Protein AF-A0A4P7LGX9-F1 (afdb_monomer)

Mean predicted aligned error: 9.65 Å

Structure (mmCIF, N/CA/C/O backbone):
data_AF-A0A4P7LGX9-F1
#
_entry.id   AF-A0A4P7LGX9-F1
#
loop_
_atom_site.group_PDB
_atom_site.id
_atom_site.type_symbol
_atom_site.label_atom_id
_atom_site.label_alt_id
_atom_site.label_comp_id
_atom_site.label_asym_id
_atom_site.label_entity_id
_atom_site.label_seq_id
_atom_site.pdbx_PDB_ins_code
_atom_site.Cartn_x
_atom_site.Cartn_y
_atom_site.Cartn_z
_atom_site.occupancy
_atom_site.B_iso_or_equiv
_atom_site.auth_seq_id
_atom_site.auth_comp_id
_atom_site.auth_asym_id
_atom_site.auth_atom_id
_atom_site.pdbx_PDB_model_num
ATOM 1 N N . MET A 1 1 ? 30.865 -1.654 -28.180 1.00 44.72 1 MET A N 1
ATOM 2 C CA . MET A 1 1 ? 30.085 -1.472 -26.937 1.00 44.72 1 MET A CA 1
ATOM 3 C C . MET A 1 1 ? 29.015 -2.551 -26.907 1.00 44.72 1 MET A C 1
ATOM 5 O O . MET A 1 1 ? 28.449 -2.794 -27.969 1.00 44.72 1 MET A O 1
ATOM 9 N N . PRO A 1 2 ? 28.783 -3.245 -25.781 1.00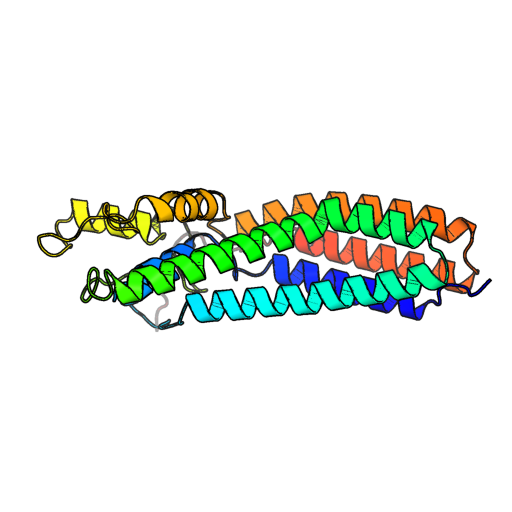 48.66 2 PRO A N 1
ATOM 10 C CA . PRO A 1 2 ? 27.662 -4.175 -25.684 1.00 48.66 2 PRO A CA 1
ATOM 11 C C . PRO A 1 2 ? 26.358 -3.395 -25.886 1.00 48.66 2 PRO A C 1
ATOM 13 O O . PRO A 1 2 ? 26.090 -2.433 -25.171 1.00 48.66 2 PRO A O 1
ATOM 16 N N . ASN A 1 3 ? 25.594 -3.766 -26.912 1.00 59.44 3 ASN A N 1
ATOM 17 C CA . ASN A 1 3 ? 24.275 -3.196 -27.162 1.00 59.44 3 ASN A CA 1
ATOM 18 C C . ASN A 1 3 ? 23.275 -3.829 -26.193 1.00 59.44 3 ASN A C 1
ATOM 20 O O . ASN A 1 3 ? 23.327 -5.035 -25.965 1.00 59.44 3 ASN A O 1
ATOM 24 N N . VAL A 1 4 ? 22.357 -3.027 -25.649 1.00 63.62 4 VAL A N 1
ATOM 25 C CA . VAL A 1 4 ? 21.190 -3.559 -24.932 1.00 63.62 4 VAL A CA 1
ATOM 26 C C . VAL A 1 4 ? 20.362 -4.353 -25.940 1.00 63.62 4 VAL A C 1
ATOM 28 O O . VAL A 1 4 ? 19.964 -3.806 -26.973 1.00 63.62 4 VAL A O 1
ATOM 31 N N . ASP A 1 5 ? 20.159 -5.642 -25.678 1.00 70.25 5 ASP A N 1
ATOM 32 C CA . ASP A 1 5 ? 19.380 -6.496 -26.566 1.00 70.25 5 ASP A CA 1
ATOM 33 C C . ASP A 1 5 ? 17.873 -6.203 -26.467 1.00 70.25 5 ASP A C 1
ATOM 35 O O . ASP A 1 5 ? 17.373 -5.567 -25.536 1.00 70.25 5 ASP A O 1
ATOM 39 N N . ILE A 1 6 ? 17.144 -6.658 -27.483 1.00 68.69 6 ILE A N 1
ATOM 40 C CA . ILE A 1 6 ? 15.691 -6.515 -27.594 1.00 68.69 6 ILE A CA 1
ATOM 41 C C . ILE A 1 6 ? 14.935 -7.183 -26.436 1.00 68.69 6 ILE A C 1
ATOM 43 O O . ILE A 1 6 ? 13.900 -6.678 -25.992 1.00 68.69 6 ILE A O 1
ATOM 47 N N . ASP A 1 7 ? 15.456 -8.297 -25.933 1.00 76.31 7 ASP A N 1
ATOM 48 C CA . ASP A 1 7 ? 14.802 -9.104 -24.909 1.00 76.31 7 ASP A CA 1
ATOM 49 C C . ASP A 1 7 ? 14.865 -8.414 -23.544 1.00 76.31 7 ASP A C 1
ATOM 51 O O . ASP A 1 7 ? 13.888 -8.428 -22.799 1.00 76.31 7 ASP A O 1
ATOM 55 N N . THR A 1 8 ? 15.940 -7.682 -23.260 1.00 77.56 8 THR A N 1
ATOM 56 C CA . THR A 1 8 ? 16.093 -6.839 -22.070 1.00 77.56 8 THR A CA 1
ATOM 57 C C . THR A 1 8 ? 14.998 -5.775 -22.012 1.00 77.56 8 THR A C 1
ATOM 59 O O . THR A 1 8 ? 14.416 -5.542 -20.951 1.00 77.56 8 THR A O 1
ATOM 62 N N . PHE A 1 9 ? 14.664 -5.152 -23.147 1.00 72.38 9 PHE A N 1
ATOM 63 C CA . PHE A 1 9 ? 13.585 -4.164 -23.209 1.00 72.38 9 PHE A CA 1
ATOM 64 C C . PHE A 1 9 ? 12.196 -4.793 -23.037 1.00 72.38 9 PHE A C 1
ATOM 66 O O . PHE A 1 9 ? 11.356 -4.216 -22.347 1.00 72.38 9 PHE A O 1
ATOM 73 N N . ARG A 1 10 ? 11.953 -5.979 -23.611 1.00 74.50 10 ARG A N 1
ATOM 74 C CA . ARG A 1 10 ? 10.695 -6.720 -23.407 1.00 74.50 10 ARG A CA 1
ATOM 75 C C . ARG A 1 10 ? 10.507 -7.124 -21.950 1.00 74.50 10 ARG A C 1
ATOM 77 O O . ARG A 1 10 ? 9.469 -6.835 -21.369 1.00 74.50 10 ARG A O 1
ATOM 84 N N . ILE A 1 11 ? 11.543 -7.694 -21.336 1.00 84.62 11 ILE A N 1
ATOM 85 C CA . ILE A 1 11 ? 11.513 -8.075 -19.922 1.00 84.62 11 ILE A CA 1
ATOM 86 C C . ILE A 1 11 ? 11.272 -6.836 -19.052 1.00 84.62 11 ILE A C 1
ATOM 88 O O . ILE A 1 11 ? 10.477 -6.899 -18.117 1.00 84.62 11 ILE A O 1
ATOM 92 N N . LEU A 1 12 ? 11.915 -5.698 -19.346 1.00 82.00 12 LEU A N 1
ATOM 93 C CA . LEU A 1 12 ? 11.654 -4.453 -18.619 1.00 82.00 12 LEU A CA 1
ATOM 94 C C . LEU A 1 12 ? 10.174 -4.061 -18.702 1.00 82.00 12 LEU A C 1
ATOM 96 O O . LEU A 1 12 ? 9.574 -3.766 -17.670 1.00 82.00 12 LEU A O 1
ATOM 100 N N . LEU A 1 13 ? 9.595 -4.068 -19.904 1.00 77.12 13 LEU A N 1
ATOM 101 C CA . LEU A 1 13 ? 8.190 -3.732 -20.118 1.00 77.12 13 LEU A CA 1
ATOM 102 C C . LEU A 1 13 ? 7.266 -4.650 -19.309 1.00 77.12 13 LEU A C 1
ATOM 104 O O . LEU A 1 13 ? 6.436 -4.143 -18.557 1.00 77.12 13 LEU A O 1
ATOM 108 N N . ASP A 1 14 ? 7.442 -5.966 -19.408 1.00 83.38 14 ASP A N 1
ATOM 109 C CA . ASP A 1 14 ? 6.605 -6.938 -18.696 1.00 83.38 14 ASP A CA 1
ATOM 110 C C . ASP A 1 14 ? 6.659 -6.704 -17.182 1.00 83.38 14 ASP A C 1
ATOM 112 O O . ASP A 1 14 ? 5.630 -6.634 -16.511 1.00 83.38 14 ASP A O 1
ATOM 116 N N . ARG A 1 15 ? 7.858 -6.463 -16.633 1.00 87.12 15 ARG A N 1
ATOM 117 C CA . ARG A 1 15 ? 8.027 -6.171 -15.200 1.00 87.12 15 ARG A CA 1
ATOM 118 C C . ARG A 1 15 ? 7.384 -4.858 -14.773 1.00 87.12 15 ARG A C 1
ATOM 120 O O . ARG A 1 15 ? 6.893 -4.760 -13.648 1.00 87.12 15 ARG A O 1
ATOM 127 N N . LEU A 1 16 ? 7.400 -3.846 -15.637 1.00 84.06 16 LEU A N 1
ATOM 128 C CA . LEU A 1 16 ? 6.727 -2.579 -15.370 1.00 84.06 16 LEU A CA 1
ATOM 129 C C . LEU A 1 16 ? 5.209 -2.743 -15.399 1.00 84.06 16 LEU A C 1
ATOM 131 O O . LEU A 1 16 ? 4.539 -2.198 -14.526 1.00 84.06 16 LEU A O 1
ATOM 135 N N . LEU A 1 17 ? 4.676 -3.510 -16.351 1.00 81.81 17 LEU A N 1
ATOM 136 C CA . LEU A 1 17 ? 3.248 -3.815 -16.433 1.00 81.81 17 LEU A CA 1
ATOM 137 C C . LEU A 1 17 ? 2.785 -4.600 -15.204 1.00 81.81 17 LEU A C 1
ATOM 139 O O . LEU A 1 17 ? 1.832 -4.172 -14.556 1.00 81.81 17 LEU A O 1
ATOM 143 N N . ASP A 1 18 ? 3.518 -5.645 -14.807 1.00 86.75 18 ASP A N 1
ATOM 144 C CA . ASP A 1 18 ? 3.233 -6.415 -13.590 1.00 86.75 18 ASP A CA 1
ATOM 145 C C . ASP A 1 18 ? 3.188 -5.512 -12.343 1.00 86.75 18 ASP A C 1
ATOM 147 O O . ASP A 1 18 ? 2.323 -5.661 -11.473 1.00 86.75 18 ASP A O 1
ATOM 151 N N . LEU A 1 19 ? 4.140 -4.574 -12.227 1.00 87.38 19 LEU A N 1
ATOM 152 C CA . LEU A 1 19 ? 4.213 -3.641 -11.102 1.00 87.38 19 LEU A CA 1
ATOM 153 C C . LEU A 1 19 ? 3.054 -2.639 -11.118 1.00 87.38 19 LEU A C 1
ATOM 155 O O . LEU A 1 19 ? 2.477 -2.364 -10.066 1.00 87.38 19 LEU A O 1
ATOM 159 N N . MET A 1 20 ? 2.698 -2.102 -12.285 1.00 82.00 20 MET A N 1
ATOM 160 C CA . MET A 1 20 ? 1.573 -1.175 -12.423 1.00 82.00 20 MET A CA 1
ATOM 161 C C . MET A 1 20 ? 0.230 -1.865 -12.156 1.00 82.00 20 MET A C 1
ATOM 163 O O . MET A 1 20 ? -0.615 -1.291 -11.474 1.00 82.00 20 MET A O 1
ATOM 167 N N . GLU A 1 21 ? 0.050 -3.105 -12.611 1.00 83.19 21 GLU A N 1
ATOM 168 C CA . GLU A 1 21 ? -1.131 -3.913 -12.291 1.00 83.19 21 GLU A CA 1
ATOM 169 C C . GLU A 1 21 ? -1.207 -4.213 -10.792 1.00 83.19 21 GLU A C 1
ATOM 171 O O . GLU A 1 21 ? -2.273 -4.111 -10.184 1.00 83.19 21 GLU A O 1
ATOM 176 N N . ALA A 1 22 ? -0.072 -4.536 -10.160 1.00 85.00 22 ALA A N 1
ATOM 177 C CA . ALA A 1 22 ? -0.037 -4.702 -8.715 1.00 85.00 22 ALA A CA 1
ATOM 178 C C . ALA A 1 22 ? -0.522 -3.428 -8.017 1.00 85.00 22 ALA A C 1
ATOM 180 O O . ALA A 1 22 ? -1.380 -3.540 -7.150 1.00 85.00 22 ALA A O 1
ATOM 181 N N . LEU A 1 23 ? -0.049 -2.247 -8.438 1.00 83.00 23 LEU A N 1
ATOM 182 C CA . LEU A 1 23 ? -0.470 -0.958 -7.885 1.00 83.00 23 LEU A CA 1
ATOM 183 C C . LEU A 1 23 ? -1.975 -0.691 -8.052 1.00 83.00 23 LEU A C 1
ATOM 185 O O . LEU A 1 23 ? -2.554 -0.101 -7.142 1.00 83.00 23 LEU A O 1
ATOM 189 N N . ASP A 1 24 ? -2.616 -1.161 -9.129 1.00 77.56 24 ASP A N 1
ATOM 190 C CA . ASP A 1 24 ? -4.083 -1.073 -9.329 1.00 77.56 24 ASP A CA 1
ATOM 191 C C . ASP A 1 24 ? -4.874 -1.999 -8.401 1.00 77.56 24 ASP A C 1
ATOM 193 O O . ASP A 1 24 ? -6.073 -1.835 -8.171 1.00 77.56 24 ASP A O 1
ATOM 197 N N . GLY A 1 25 ? -4.182 -2.949 -7.778 1.00 73.25 25 GLY A N 1
ATOM 198 C CA . GLY A 1 25 ? -4.760 -3.842 -6.800 1.00 73.25 25 GLY A CA 1
ATOM 199 C C . GLY A 1 25 ? -5.256 -3.117 -5.548 1.00 73.25 25 GLY A C 1
ATOM 200 O O . GLY A 1 25 ? -4.575 -2.305 -4.929 1.00 73.25 25 GLY A O 1
ATOM 201 N N . PHE A 1 26 ? -6.407 -3.560 -5.050 1.00 69.94 26 PHE A N 1
ATOM 202 C CA . PHE A 1 26 ? -7.023 -3.133 -3.786 1.00 69.94 26 PHE A CA 1
ATOM 203 C C . PHE A 1 26 ? -6.234 -3.476 -2.515 1.00 69.94 26 PHE A C 1
ATOM 205 O O . PHE A 1 26 ? -6.747 -3.339 -1.403 1.00 69.94 26 PHE A O 1
ATOM 212 N N . GLY A 1 27 ? -5.024 -4.014 -2.659 1.00 68.25 27 GLY A N 1
ATOM 213 C CA . GLY A 1 27 ? -4.203 -4.517 -1.567 1.00 68.25 27 GLY A CA 1
ATOM 214 C C . GLY A 1 27 ? -3.807 -3.461 -0.540 1.00 68.25 27 GLY A C 1
ATOM 215 O O . GLY A 1 27 ? -3.495 -3.847 0.574 1.00 68.25 27 GLY A O 1
ATOM 216 N N . TRP A 1 28 ? -3.882 -2.170 -0.876 1.00 76.94 28 TRP A N 1
ATOM 217 C CA . TRP A 1 28 ? -3.347 -1.049 -0.086 1.00 76.94 28 TRP A CA 1
ATOM 218 C C . TRP A 1 28 ? -4.360 0.082 0.171 1.00 76.94 28 TRP A C 1
ATOM 220 O O . TRP A 1 28 ? -3.985 1.221 0.427 1.00 76.94 28 TRP A O 1
ATOM 230 N N . THR A 1 29 ? -5.660 -0.200 0.068 1.00 87.19 29 THR A N 1
ATOM 231 C CA . THR A 1 29 ? -6.710 0.797 0.353 1.00 87.19 29 THR A CA 1
ATOM 232 C C . THR A 1 29 ? -6.842 1.073 1.847 1.00 87.19 29 THR A C 1
ATOM 234 O O . THR A 1 29 ? -6.673 0.147 2.646 1.00 87.19 29 THR A O 1
ATOM 237 N N . GLN A 1 30 ? -7.290 2.279 2.211 1.00 90.56 30 GLN A N 1
ATOM 238 C CA . GLN A 1 30 ? -7.531 2.710 3.596 1.00 90.56 30 GLN A CA 1
ATOM 239 C C . GLN A 1 30 ? -8.269 1.646 4.423 1.00 90.56 30 GLN A C 1
ATOM 241 O O . GLN A 1 30 ? -7.823 1.249 5.499 1.00 90.56 30 GLN A O 1
ATOM 246 N N . GLY A 1 31 ? -9.366 1.122 3.880 1.00 88.94 31 GLY A N 1
ATOM 247 C CA . GLY A 1 31 ? -10.218 0.169 4.578 1.00 88.94 31 GLY A CA 1
ATOM 248 C C . GLY A 1 31 ? -9.525 -1.140 4.984 1.00 88.94 31 GLY A C 1
ATOM 249 O O . GLY A 1 31 ? -9.791 -1.647 6.070 1.00 88.94 31 GLY A O 1
ATOM 250 N N . LYS A 1 32 ? -8.554 -1.638 4.201 1.00 88.75 32 LYS A N 1
ATOM 251 C CA . LYS A 1 32 ? -7.766 -2.831 4.572 1.00 88.75 32 LYS A CA 1
ATOM 252 C C . LYS A 1 32 ? -6.854 -2.575 5.767 1.00 88.75 32 LYS A C 1
ATOM 254 O O . LYS A 1 32 ? -6.697 -3.446 6.620 1.00 88.75 32 LYS A O 1
ATOM 259 N N . HIS A 1 33 ? -6.257 -1.390 5.828 1.00 92.62 33 HIS A N 1
ATOM 260 C CA . HIS A 1 33 ? -5.420 -1.004 6.956 1.00 92.62 33 HIS A CA 1
ATOM 261 C C . HIS A 1 33 ? -6.256 -0.838 8.225 1.00 92.62 33 HIS A C 1
ATOM 263 O O . HIS A 1 33 ? -5.914 -1.397 9.263 1.00 92.62 33 HIS A O 1
ATOM 269 N N . GLU A 1 34 ? -7.387 -0.135 8.140 1.00 92.56 34 GLU A N 1
ATOM 270 C CA . GLU A 1 34 ? -8.302 0.012 9.275 1.00 92.56 34 GLU A CA 1
ATOM 271 C C . GLU A 1 34 ? -8.862 -1.335 9.743 1.00 92.56 34 GLU A C 1
ATOM 273 O O . GLU A 1 34 ? -8.961 -1.572 10.947 1.00 92.56 34 GLU A O 1
ATOM 278 N N . ALA A 1 35 ? -9.165 -2.233 8.803 1.00 90.94 35 ALA A N 1
ATOM 279 C CA . ALA A 1 35 ? -9.617 -3.584 9.092 1.00 90.94 35 ALA A CA 1
ATOM 280 C C . ALA A 1 35 ? -8.589 -4.358 9.923 1.00 90.94 35 ALA A C 1
ATOM 282 O O . ALA A 1 35 ? -8.920 -4.875 10.988 1.00 90.94 35 ALA A O 1
ATOM 283 N N . ALA A 1 36 ? -7.324 -4.350 9.497 1.00 92.31 36 ALA A N 1
ATOM 284 C CA . ALA A 1 36 ? -6.241 -4.998 10.229 1.00 92.31 36 ALA A CA 1
ATOM 285 C C . ALA A 1 36 ? -6.097 -4.455 11.666 1.00 92.31 36 ALA A C 1
ATOM 287 O O . ALA A 1 36 ? -5.837 -5.223 12.594 1.00 92.31 36 ALA A O 1
ATOM 288 N N . LEU A 1 37 ? -6.294 -3.145 11.867 1.00 93.81 37 LEU A N 1
ATOM 289 C CA . LEU A 1 37 ? -6.226 -2.519 13.191 1.00 93.81 37 LEU A CA 1
ATOM 290 C C . LEU A 1 37 ? -7.361 -2.974 14.113 1.00 93.81 37 LEU A C 1
ATOM 292 O O . LEU A 1 37 ? -7.106 -3.273 15.279 1.00 93.81 37 LEU A O 1
ATOM 296 N N . VAL A 1 38 ? -8.606 -3.027 13.634 1.00 92.56 38 VAL A N 1
ATOM 297 C CA . VAL A 1 38 ? -9.734 -3.460 14.480 1.00 92.56 38 VAL A CA 1
ATOM 298 C C . VAL A 1 38 ? -9.698 -4.967 14.749 1.00 92.56 38 VAL A C 1
ATOM 300 O O . VAL A 1 38 ? -10.006 -5.396 15.861 1.00 92.56 38 VAL A O 1
ATOM 303 N N . GLU A 1 39 ? -9.235 -5.770 13.789 1.00 92.00 39 GLU A N 1
ATOM 304 C CA . GLU A 1 39 ? -9.009 -7.214 13.959 1.00 92.00 39 GLU A CA 1
ATOM 305 C C . GLU A 1 39 ? -7.967 -7.526 15.027 1.00 92.00 39 GLU A C 1
ATOM 307 O O . GLU A 1 39 ? -8.146 -8.447 15.821 1.00 92.00 39 GLU A O 1
ATOM 312 N N . ALA A 1 40 ? -6.890 -6.738 15.082 1.00 93.50 40 ALA A N 1
ATOM 313 C CA . ALA A 1 40 ? -5.851 -6.859 16.104 1.00 93.50 40 ALA A CA 1
ATOM 314 C C . ALA A 1 40 ? -6.390 -6.748 17.538 1.00 93.50 40 ALA A C 1
ATOM 316 O O . ALA A 1 40 ? -5.747 -7.218 18.471 1.00 93.50 40 ALA A O 1
ATOM 317 N N . GLN A 1 41 ? -7.556 -6.120 17.682 1.00 93.44 41 GLN A N 1
ATOM 318 C CA . GLN A 1 41 ? -8.238 -5.827 18.937 1.00 93.44 41 GLN A CA 1
ATOM 319 C C . GLN A 1 41 ? -9.488 -6.707 19.136 1.00 93.44 41 GLN A C 1
ATOM 321 O O . GLN A 1 41 ? -10.317 -6.429 20.007 1.00 93.44 41 GLN A O 1
ATOM 326 N N . GLY A 1 42 ? -9.653 -7.754 18.318 1.00 90.94 42 GLY A N 1
ATOM 327 C CA . GLY A 1 42 ? -10.672 -8.790 18.490 1.00 90.94 42 GLY A CA 1
ATOM 328 C C . GLY A 1 42 ? -11.972 -8.583 17.711 1.00 90.94 42 GLY A C 1
ATOM 329 O O . GLY A 1 42 ? -12.923 -9.324 17.945 1.00 90.94 42 GLY A O 1
ATOM 330 N N . ALA A 1 43 ? -12.043 -7.602 16.805 1.00 89.94 43 ALA A N 1
ATOM 331 C CA . ALA A 1 43 ? -13.221 -7.387 15.963 1.00 89.94 43 ALA A CA 1
ATOM 332 C C . ALA A 1 43 ? -13.525 -8.575 15.029 1.00 89.94 43 ALA A C 1
ATOM 334 O O . ALA A 1 43 ? -12.625 -9.309 14.618 1.00 89.94 43 ALA A O 1
ATOM 335 N N . GLN A 1 44 ? -14.795 -8.724 14.643 1.00 87.19 44 GLN A N 1
ATOM 336 C CA . GLN A 1 44 ? -15.272 -9.784 13.745 1.00 87.19 44 GLN A CA 1
ATOM 337 C C . GLN A 1 44 ? -15.931 -9.213 12.483 1.00 87.19 44 GLN A C 1
ATOM 339 O O . GLN A 1 44 ? -16.527 -8.139 12.533 1.00 87.19 44 GLN A O 1
ATOM 344 N N . TRP A 1 45 ? -15.910 -9.962 11.376 1.00 83.94 45 TRP A N 1
ATOM 345 C CA . TRP A 1 45 ? -16.551 -9.576 10.109 1.00 83.94 45 TRP A CA 1
ATOM 346 C C . TRP A 1 45 ? -17.798 -10.405 9.807 1.00 83.94 45 TRP A C 1
ATOM 348 O O . TRP A 1 45 ? -17.803 -11.629 9.947 1.00 83.94 45 TRP A O 1
ATOM 358 N N . VAL A 1 46 ? -18.867 -9.739 9.375 1.00 73.69 46 VAL A N 1
ATOM 359 C CA . VAL A 1 46 ? -20.152 -10.361 9.028 1.00 73.69 46 VAL A CA 1
ATOM 360 C C . VAL A 1 46 ? -20.193 -10.692 7.531 1.00 73.69 46 VAL A C 1
ATOM 362 O O . VAL A 1 46 ? -20.027 -9.789 6.721 1.00 73.69 46 VAL A O 1
ATOM 365 N N . LYS A 1 47 ? -20.524 -11.953 7.192 1.00 60.50 47 LYS A N 1
ATOM 366 C CA . LYS A 1 47 ? -20.780 -12.495 5.831 1.00 60.50 47 LYS A CA 1
ATOM 367 C C . LYS A 1 47 ? -19.579 -12.706 4.883 1.00 60.50 47 LYS A C 1
ATOM 369 O O . LYS A 1 47 ? -19.681 -12.389 3.708 1.00 60.50 47 LYS A O 1
ATOM 374 N N . GLY A 1 48 ? -18.584 -13.474 5.335 1.00 49.06 48 GLY A N 1
ATOM 375 C CA . GLY A 1 48 ? -17.753 -14.254 4.403 1.00 49.06 48 GLY A CA 1
ATOM 376 C C . GLY A 1 48 ? -16.451 -13.593 3.968 1.00 49.06 48 GLY A C 1
ATOM 377 O O . GLY A 1 48 ? -16.146 -13.521 2.785 1.00 49.06 48 GLY A O 1
ATOM 378 N N . GLY A 1 49 ? -15.637 -13.220 4.949 1.00 47.75 49 GLY A N 1
ATOM 379 C CA . GLY A 1 49 ? -14.324 -12.653 4.699 1.00 47.75 49 GLY A CA 1
ATOM 380 C C . GLY A 1 49 ? -13.559 -12.478 5.995 1.00 47.75 49 GLY 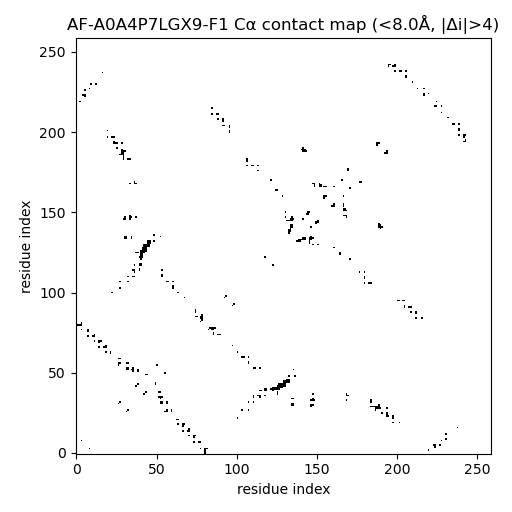A C 1
ATOM 381 O O . GLY A 1 49 ? -13.118 -11.378 6.306 1.00 47.75 49 GLY A O 1
ATOM 382 N N . GLY A 1 50 ? -13.397 -13.557 6.768 1.00 49.94 50 GLY A N 1
ATOM 383 C CA . GLY A 1 50 ? -12.368 -13.639 7.809 1.00 49.94 50 GLY A CA 1
ATOM 384 C C . GLY A 1 50 ? -10.977 -13.665 7.172 1.00 49.94 50 GLY A C 1
ATOM 385 O O . GLY A 1 50 ? -10.229 -14.622 7.336 1.00 49.94 50 GLY A O 1
ATOM 386 N N . GLY A 1 51 ? -10.665 -12.668 6.351 1.00 62.75 51 GLY A N 1
ATOM 387 C CA . GLY A 1 51 ? -9.337 -12.474 5.816 1.00 62.75 51 GLY A CA 1
ATOM 388 C C . GLY A 1 51 ? -8.513 -11.849 6.918 1.00 62.75 51 GLY A C 1
ATOM 389 O O . GLY A 1 51 ? -8.872 -10.799 7.424 1.00 62.75 51 GLY A O 1
ATOM 390 N N . ASN A 1 52 ? -7.413 -12.481 7.301 1.00 84.31 52 ASN A N 1
ATOM 391 C CA . ASN A 1 52 ? -6.390 -11.818 8.094 1.00 84.31 52 ASN A CA 1
ATOM 392 C C . ASN A 1 52 ? -5.878 -10.619 7.270 1.00 84.31 52 ASN A C 1
ATOM 394 O O . ASN A 1 52 ? -5.015 -10.787 6.405 1.00 84.31 52 ASN A O 1
ATOM 398 N N . HIS A 1 53 ? -6.449 -9.424 7.476 1.00 89.50 53 HIS A N 1
ATOM 399 C CA . HIS A 1 53 ? -6.204 -8.277 6.594 1.00 89.50 53 HIS A CA 1
ATOM 400 C C . HIS A 1 53 ? -4.752 -7.825 6.684 1.00 89.50 53 HIS A C 1
ATOM 402 O O . HIS A 1 53 ? -4.172 -7.413 5.679 1.00 89.50 53 HIS A O 1
ATOM 408 N N . LEU A 1 54 ? -4.135 -7.989 7.859 1.00 92.25 54 LEU A N 1
ATOM 409 C CA . LEU A 1 54 ? -2.700 -7.799 8.017 1.00 92.25 54 LEU A CA 1
ATOM 410 C C . LEU A 1 54 ? -1.909 -8.747 7.105 1.00 92.25 54 LEU A C 1
ATOM 412 O O . LEU A 1 54 ? -1.004 -8.300 6.408 1.00 92.25 54 LEU A O 1
ATOM 416 N N . GLN A 1 55 ? -2.247 -10.036 7.076 1.00 92.19 55 GLN A N 1
ATOM 417 C CA . GLN A 1 55 ? -1.567 -10.998 6.208 1.00 92.19 55 GLN A CA 1
ATOM 418 C C . GLN A 1 55 ? -1.724 -10.630 4.729 1.00 92.19 55 GLN A C 1
ATOM 420 O O . GLN A 1 55 ? -0.737 -10.622 3.998 1.00 92.19 55 GLN A O 1
ATOM 425 N N . SER A 1 56 ? -2.922 -10.229 4.296 1.00 89.19 56 SER A N 1
ATOM 426 C CA . SER A 1 56 ? -3.132 -9.753 2.923 1.00 89.19 56 SER A CA 1
ATOM 427 C C . SER A 1 56 ? -2.299 -8.508 2.587 1.00 89.19 56 SER A C 1
ATOM 429 O O . SER A 1 56 ? -1.806 -8.385 1.466 1.00 89.19 56 SER A O 1
ATOM 431 N N . LEU A 1 57 ? -2.129 -7.582 3.538 1.00 91.88 57 LEU A N 1
ATOM 432 C CA . LEU A 1 57 ? -1.253 -6.417 3.376 1.00 91.88 57 LEU A CA 1
ATOM 433 C C . LEU A 1 57 ? 0.216 -6.843 3.250 1.00 91.88 57 LEU A C 1
ATOM 435 O O . LEU A 1 57 ? 0.923 -6.360 2.368 1.00 91.88 57 LEU A O 1
ATOM 439 N N . ILE A 1 58 ? 0.671 -7.782 4.082 1.00 94.06 58 ILE A N 1
ATOM 440 C CA . ILE A 1 58 ? 2.037 -8.324 4.040 1.00 94.06 58 ILE A CA 1
ATOM 441 C C . ILE A 1 58 ? 2.307 -9.034 2.707 1.00 94.06 58 ILE A C 1
ATOM 443 O O . ILE A 1 58 ? 3.344 -8.812 2.082 1.00 94.06 58 ILE A O 1
ATOM 447 N N . GLU A 1 59 ? 1.375 -9.858 2.232 1.00 92.69 59 GLU A N 1
ATOM 448 C CA . GLU A 1 59 ? 1.473 -10.532 0.933 1.00 92.69 59 GLU A CA 1
ATOM 449 C C . GLU A 1 59 ? 1.553 -9.528 -0.215 1.00 92.69 59 GLU A C 1
ATOM 451 O O . GLU A 1 59 ? 2.383 -9.670 -1.119 1.00 92.69 59 GLU A O 1
ATOM 456 N N . TYR A 1 60 ? 0.746 -8.471 -0.144 1.00 92.06 60 TYR A N 1
ATOM 457 C CA . TYR A 1 60 ? 0.766 -7.388 -1.113 1.00 92.06 60 TYR A CA 1
ATOM 458 C C . TYR A 1 60 ? 2.099 -6.617 -1.095 1.00 92.06 60 TYR A C 1
ATOM 460 O O . TYR A 1 60 ? 2.703 -6.411 -2.152 1.00 92.06 60 TYR A O 1
ATOM 468 N N . ARG A 1 61 ? 2.629 -6.283 0.092 1.00 94.69 61 ARG A N 1
ATOM 469 C CA . ARG A 1 61 ? 3.975 -5.704 0.263 1.00 94.69 61 ARG A CA 1
ATOM 470 C C . ARG A 1 61 ? 5.040 -6.589 -0.382 1.00 94.69 61 ARG A C 1
ATOM 472 O O . ARG A 1 61 ? 5.858 -6.101 -1.160 1.00 94.69 61 ARG A O 1
ATOM 479 N N . ASN A 1 62 ? 5.014 -7.890 -0.102 1.00 95.00 62 ASN A N 1
ATOM 480 C CA . ASN A 1 62 ? 5.988 -8.846 -0.628 1.00 95.00 62 ASN A CA 1
ATOM 481 C C . ASN A 1 62 ? 5.891 -8.985 -2.155 1.00 95.00 62 ASN A C 1
ATOM 483 O O . ASN A 1 62 ? 6.915 -9.105 -2.830 1.00 95.00 62 ASN A O 1
ATOM 487 N N . ARG A 1 63 ? 4.676 -8.926 -2.721 1.00 93.69 63 ARG A N 1
ATOM 488 C CA . ARG A 1 63 ? 4.468 -8.863 -4.175 1.00 93.69 63 ARG A CA 1
ATOM 489 C C . ARG A 1 63 ? 5.139 -7.623 -4.767 1.00 93.69 63 ARG A C 1
ATOM 491 O O . ARG A 1 63 ? 5.912 -7.776 -5.708 1.00 93.69 63 ARG A O 1
ATOM 498 N N . ILE A 1 64 ? 4.915 -6.437 -4.195 1.00 93.69 64 ILE A N 1
ATOM 499 C CA . ILE A 1 64 ? 5.556 -5.191 -4.650 1.00 93.69 64 ILE A CA 1
ATOM 500 C C . ILE A 1 64 ? 7.082 -5.298 -4.582 1.00 93.69 64 ILE A C 1
ATOM 502 O O . ILE A 1 64 ? 7.750 -4.984 -5.561 1.00 93.69 64 ILE A O 1
ATOM 506 N N . VAL A 1 65 ? 7.642 -5.769 -3.462 1.00 95.38 65 VAL A N 1
ATOM 507 C CA . VAL A 1 65 ? 9.101 -5.913 -3.291 1.00 95.38 65 VAL A CA 1
ATOM 508 C C . VAL A 1 65 ? 9.702 -6.807 -4.376 1.00 95.38 65 VAL A C 1
ATOM 510 O O . VAL A 1 65 ? 10.724 -6.457 -4.963 1.00 95.38 65 VAL A O 1
ATOM 513 N N . ARG A 1 66 ? 9.054 -7.936 -4.679 1.00 96.25 66 ARG A N 1
ATOM 514 C CA . ARG A 1 66 ? 9.499 -8.872 -5.719 1.00 96.25 66 ARG A CA 1
ATOM 515 C C . ARG A 1 66 ? 9.491 -8.231 -7.108 1.00 96.25 66 ARG A C 1
ATOM 517 O O . ARG A 1 66 ? 10.467 -8.356 -7.842 1.00 96.25 66 ARG A O 1
ATOM 524 N N . LEU A 1 67 ? 8.401 -7.548 -7.457 1.00 94.06 67 LEU A N 1
ATOM 525 C CA . LEU A 1 67 ? 8.237 -6.898 -8.759 1.00 94.06 67 LEU A CA 1
ATOM 526 C C . LEU A 1 67 ? 9.217 -5.733 -8.930 1.00 94.06 67 LEU A C 1
ATOM 528 O O . LEU A 1 67 ? 9.906 -5.647 -9.943 1.00 94.06 67 LEU A O 1
ATOM 532 N N . GLU A 1 68 ? 9.359 -4.896 -7.903 1.00 94.31 68 GLU A N 1
ATOM 533 C CA . GLU A 1 68 ? 10.333 -3.805 -7.866 1.00 94.31 68 GLU A CA 1
ATOM 534 C C . GLU A 1 68 ? 11.774 -4.325 -7.982 1.00 94.31 68 GLU A C 1
ATOM 536 O O . GLU A 1 68 ? 12.578 -3.756 -8.720 1.00 94.31 68 GLU A O 1
ATOM 541 N N . GLY A 1 69 ? 12.099 -5.428 -7.300 1.00 95.31 69 GLY A N 1
ATOM 542 C CA . GLY A 1 69 ? 13.387 -6.112 -7.431 1.00 95.31 69 GLY A CA 1
ATOM 543 C C . GLY A 1 69 ? 13.644 -6.605 -8.857 1.00 95.31 69 GLY A C 1
ATOM 544 O O . GLY A 1 69 ? 14.743 -6.416 -9.376 1.00 95.31 69 GLY A O 1
ATOM 545 N N . GLY A 1 70 ? 12.617 -7.148 -9.519 1.00 93.62 70 GLY A N 1
ATOM 546 C CA . GLY A 1 70 ? 12.670 -7.532 -10.931 1.00 93.62 70 GLY A CA 1
ATOM 547 C C . GLY A 1 70 ? 12.988 -6.351 -11.851 1.00 93.62 70 GLY A C 1
ATOM 548 O O . GLY A 1 70 ? 13.922 -6.436 -12.643 1.00 93.62 70 GLY A O 1
ATOM 549 N N . VAL A 1 71 ? 12.282 -5.224 -11.698 1.00 92.44 71 VAL A N 1
ATOM 550 C CA . VAL A 1 71 ? 12.557 -3.995 -12.468 1.00 92.44 71 VAL A CA 1
ATOM 551 C C . VAL A 1 71 ? 13.988 -3.508 -12.221 1.00 92.44 71 VAL A C 1
ATOM 553 O O . VAL A 1 71 ? 14.725 -3.252 -13.172 1.00 92.44 71 VAL A O 1
ATOM 556 N N . LYS A 1 72 ? 14.420 -3.419 -10.956 1.00 94.38 72 LYS A N 1
ATOM 557 C CA . LYS A 1 72 ? 15.781 -2.978 -10.602 1.00 94.38 72 LYS A CA 1
ATOM 558 C C . LYS A 1 72 ? 16.861 -3.887 -11.188 1.00 94.38 72 LYS A C 1
ATOM 560 O O . LYS A 1 72 ? 17.878 -3.371 -11.643 1.00 94.38 72 LYS A O 1
ATOM 565 N N . GLY A 1 73 ? 16.632 -5.200 -11.215 1.00 93.00 73 GLY A N 1
ATOM 566 C CA . GLY A 1 73 ? 17.541 -6.162 -11.840 1.00 93.00 73 GLY A CA 1
ATOM 567 C C . GLY A 1 73 ? 17.745 -5.882 -13.329 1.00 93.00 73 GLY A C 1
ATOM 568 O O . GLY A 1 73 ? 18.879 -5.803 -13.788 1.00 93.00 73 GLY A O 1
ATOM 569 N N . VAL A 1 74 ? 16.663 -5.630 -14.072 1.00 89.00 74 VAL A N 1
ATOM 570 C CA . VAL A 1 74 ? 16.749 -5.316 -15.511 1.00 89.00 74 VAL A CA 1
ATOM 571 C C . VAL A 1 74 ? 17.442 -3.974 -15.756 1.00 89.00 74 VAL A C 1
ATOM 573 O O . VAL A 1 74 ? 18.284 -3.849 -16.644 1.00 89.00 74 VAL A O 1
ATOM 576 N N . VAL A 1 75 ? 17.143 -2.963 -14.937 1.00 88.81 75 VAL A N 1
ATOM 577 C CA . VAL A 1 75 ? 17.806 -1.651 -15.004 1.00 88.81 75 VAL A CA 1
ATOM 578 C C . VAL A 1 75 ? 19.314 -1.764 -14.748 1.00 88.81 75 VAL A C 1
ATOM 580 O O . VAL A 1 75 ? 20.103 -1.015 -15.333 1.00 88.81 75 VAL A O 1
ATOM 583 N N . GLU A 1 76 ? 19.728 -2.698 -13.894 1.00 90.81 76 GLU A N 1
ATOM 584 C CA . GLU A 1 76 ? 21.134 -2.987 -13.627 1.00 90.81 76 GLU A CA 1
ATOM 585 C C . GLU A 1 76 ? 21.820 -3.680 -14.814 1.00 90.81 76 GLU A C 1
ATOM 587 O O . GLU A 1 76 ? 22.932 -3.292 -15.172 1.00 90.81 76 GLU A O 1
ATOM 592 N N . THR A 1 77 ? 21.137 -4.591 -15.515 1.00 88.12 77 THR A N 1
ATOM 593 C CA . THR A 1 77 ? 21.613 -5.133 -16.802 1.00 88.12 77 THR A CA 1
ATOM 594 C C . THR A 1 77 ? 21.832 -4.019 -17.830 1.00 88.12 77 THR A C 1
ATOM 596 O O . THR A 1 77 ? 22.885 -3.959 -18.468 1.00 88.12 77 THR A O 1
ATOM 599 N N . ILE A 1 78 ? 20.896 -3.065 -17.932 1.00 83.94 78 ILE A N 1
ATOM 600 C CA . ILE A 1 78 ? 21.050 -1.884 -18.799 1.00 83.94 78 ILE A CA 1
ATOM 601 C C . ILE A 1 78 ? 22.259 -1.043 -18.369 1.00 83.94 78 ILE A C 1
ATOM 603 O O . ILE A 1 78 ? 22.948 -0.506 -19.231 1.00 83.94 78 ILE A O 1
ATOM 607 N N . ARG A 1 79 ? 22.571 -0.943 -17.066 1.00 87.25 79 ARG A N 1
ATOM 608 C CA . ARG A 1 79 ? 23.718 -0.156 -16.571 1.00 87.25 79 ARG A CA 1
ATOM 609 C C . ARG A 1 79 ? 25.045 -0.659 -17.129 1.00 87.25 79 ARG A C 1
ATOM 611 O O . ARG A 1 79 ? 25.903 0.162 -17.437 1.00 87.25 79 ARG A O 1
ATOM 618 N N . VAL A 1 80 ? 25.213 -1.975 -17.255 1.00 85.06 80 VAL A N 1
ATOM 619 C CA . VAL A 1 80 ? 26.444 -2.585 -17.787 1.00 85.06 80 VAL A CA 1
ATOM 620 C C . VAL A 1 80 ? 26.679 -2.175 -19.244 1.00 85.06 80 VAL A C 1
ATOM 622 O O . VAL A 1 80 ? 27.815 -1.911 -19.632 1.00 85.06 80 VAL A O 1
ATOM 625 N N . ALA A 1 81 ? 25.609 -2.074 -20.035 1.00 80.12 81 ALA A N 1
ATOM 626 C CA . ALA A 1 81 ? 25.675 -1.685 -21.441 1.00 80.12 81 ALA A CA 1
ATOM 627 C C . ALA A 1 81 ? 25.691 -0.162 -21.651 1.00 80.12 81 ALA A C 1
ATOM 629 O O . ALA A 1 81 ? 26.411 0.348 -22.508 1.00 80.12 81 ALA A O 1
ATOM 630 N N . ASN A 1 82 ? 24.898 0.573 -20.870 1.00 79.06 82 ASN A N 1
ATOM 631 C CA . ASN A 1 82 ? 24.724 2.015 -20.986 1.00 79.06 82 ASN A CA 1
ATOM 632 C C . ASN A 1 82 ? 24.418 2.659 -19.613 1.00 79.06 82 ASN A C 1
ATOM 634 O O . ASN A 1 82 ? 23.250 2.813 -19.228 1.00 79.06 82 ASN A O 1
ATOM 638 N N . PRO A 1 83 ? 25.457 3.084 -18.867 1.00 83.31 83 PRO A N 1
ATOM 639 C CA . PRO A 1 83 ? 25.295 3.673 -17.538 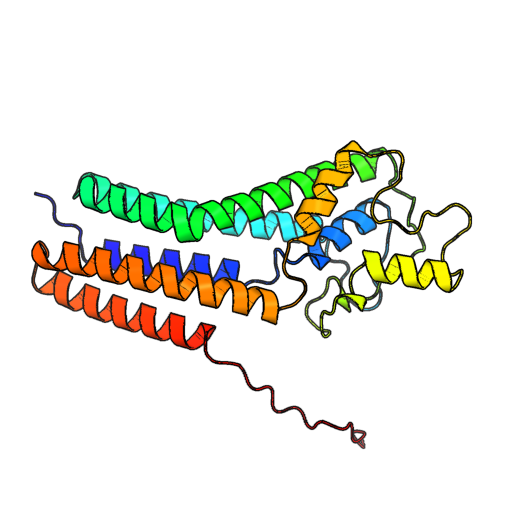1.00 83.31 83 PRO A CA 1
ATOM 640 C C . PRO A 1 83 ? 24.424 4.935 -17.520 1.00 83.31 83 PRO A C 1
ATOM 642 O O . PRO A 1 83 ? 23.595 5.096 -16.626 1.00 83.31 83 PRO A O 1
ATOM 645 N N . ALA A 1 84 ? 24.573 5.814 -18.516 1.00 78.94 84 ALA A N 1
ATOM 646 C CA . ALA A 1 84 ? 23.825 7.069 -18.589 1.00 78.94 84 ALA A CA 1
ATOM 647 C C . ALA A 1 84 ? 22.327 6.830 -18.837 1.00 78.94 84 ALA A C 1
ATOM 649 O O . ALA A 1 84 ? 21.481 7.456 -18.197 1.00 78.94 84 ALA A O 1
ATOM 650 N N . ALA A 1 85 ? 21.991 5.893 -19.728 1.00 77.69 85 ALA A N 1
ATOM 651 C CA . ALA A 1 85 ? 20.606 5.508 -19.980 1.00 77.69 85 ALA A CA 1
ATOM 652 C C . ALA A 1 85 ? 19.971 4.821 -18.767 1.00 77.69 85 ALA A C 1
ATOM 654 O O . ALA A 1 85 ? 18.824 5.121 -18.435 1.00 77.69 85 ALA A O 1
ATOM 655 N N . SER A 1 86 ? 20.722 3.948 -18.087 1.00 82.75 86 SER A N 1
ATOM 656 C CA . SER A 1 86 ? 20.284 3.312 -16.843 1.00 82.75 86 SER A CA 1
ATOM 657 C C . SER A 1 86 ? 20.002 4.346 -15.756 1.00 82.75 86 SER A C 1
ATOM 659 O O . SER A 1 86 ? 18.952 4.277 -15.125 1.00 82.75 86 SER A O 1
ATOM 661 N N . GLN A 1 87 ? 20.870 5.350 -15.577 1.00 85.88 87 GLN A N 1
ATOM 662 C CA . GLN A 1 87 ? 20.643 6.397 -14.580 1.00 85.88 87 GLN A CA 1
ATOM 663 C C . GLN A 1 87 ? 19.369 7.199 -14.873 1.00 85.88 87 GLN A C 1
ATOM 665 O O . GLN A 1 87 ? 18.527 7.335 -13.992 1.00 85.88 87 GLN A O 1
ATOM 670 N N . ARG A 1 88 ? 19.162 7.635 -16.122 1.00 82.62 88 ARG A N 1
ATOM 671 C CA . ARG A 1 88 ? 17.925 8.340 -16.507 1.00 82.62 88 ARG A CA 1
ATOM 672 C C . ARG A 1 88 ? 16.677 7.498 -16.251 1.00 82.62 88 ARG A C 1
ATOM 674 O O . ARG A 1 88 ? 15.679 8.007 -15.751 1.00 82.62 88 ARG A O 1
ATOM 681 N N . LEU A 1 89 ? 16.734 6.205 -16.570 1.00 84.19 89 LEU A N 1
ATOM 682 C CA . LEU A 1 89 ? 15.634 5.287 -16.296 1.00 84.19 89 LEU A CA 1
ATOM 683 C C . LEU A 1 89 ? 15.399 5.131 -14.785 1.00 84.19 89 LEU A C 1
ATOM 685 O O . LEU A 1 89 ? 14.251 5.163 -14.353 1.00 84.19 89 LEU A O 1
ATOM 689 N N . LYS A 1 90 ? 16.458 5.028 -13.968 1.00 88.62 90 LYS A N 1
ATOM 690 C CA . LYS A 1 90 ? 16.351 5.019 -12.497 1.00 88.62 90 LYS A CA 1
ATOM 691 C C . LYS A 1 90 ? 15.668 6.282 -11.978 1.00 88.62 90 LYS A C 1
ATOM 693 O O . LYS A 1 90 ? 14.812 6.164 -11.103 1.00 88.62 90 LYS A O 1
ATOM 698 N N . ASP A 1 91 ? 15.993 7.451 -12.521 1.00 87.12 91 ASP A N 1
ATOM 699 C CA . ASP A 1 91 ? 15.394 8.724 -12.106 1.00 87.12 91 ASP A CA 1
ATOM 700 C C . ASP A 1 91 ? 13.891 8.760 -12.437 1.00 87.12 91 ASP A C 1
ATOM 702 O O . ASP A 1 91 ? 13.067 9.059 -11.569 1.00 87.12 91 ASP A O 1
ATOM 706 N N . ILE A 1 92 ? 13.517 8.346 -13.655 1.00 85.62 92 ILE A N 1
ATOM 707 C CA . ILE A 1 92 ? 12.115 8.233 -14.095 1.00 85.62 92 ILE A CA 1
ATOM 708 C C . ILE A 1 92 ? 11.340 7.252 -13.208 1.00 85.62 92 ILE A C 1
ATOM 710 O O . ILE A 1 92 ? 10.253 7.576 -12.722 1.00 85.62 92 ILE A O 1
ATOM 714 N N . LEU A 1 93 ? 11.894 6.059 -12.981 1.00 88.38 93 LEU A N 1
ATOM 715 C CA . LEU A 1 93 ? 11.267 5.024 -12.160 1.00 88.38 93 LEU A CA 1
ATOM 716 C C . LEU A 1 93 ? 11.139 5.462 -10.703 1.00 88.38 93 LEU A C 1
ATOM 718 O O . LEU A 1 93 ? 10.127 5.175 -10.071 1.00 88.38 93 LEU A O 1
ATOM 722 N N . SER A 1 94 ? 12.124 6.185 -10.174 1.00 89.50 94 SER A N 1
ATOM 723 C CA . SER A 1 94 ? 12.088 6.682 -8.800 1.00 89.50 94 SER A CA 1
ATOM 724 C C . SER A 1 94 ? 10.987 7.718 -8.614 1.00 89.50 94 SER A C 1
ATOM 726 O O . SER A 1 94 ? 10.159 7.570 -7.713 1.00 89.50 94 SER A O 1
ATOM 728 N N . ALA A 1 95 ? 10.928 8.710 -9.505 1.00 83.00 95 ALA A N 1
ATOM 729 C CA . ALA A 1 95 ? 9.947 9.787 -9.445 1.00 83.00 95 ALA A CA 1
ATOM 730 C C . ALA A 1 95 ? 8.500 9.288 -9.596 1.00 83.00 95 ALA A C 1
ATOM 732 O O . ALA A 1 95 ? 7.611 9.805 -8.923 1.00 83.00 95 ALA A O 1
ATOM 733 N N . ASN A 1 96 ? 8.269 8.279 -10.444 1.00 79.56 96 ASN A N 1
ATOM 734 C CA . ASN A 1 96 ? 6.915 7.857 -10.812 1.00 79.56 96 ASN A CA 1
ATOM 735 C C . ASN A 1 96 ? 6.436 6.582 -10.105 1.00 79.56 96 ASN A C 1
ATOM 737 O O . ASN A 1 96 ? 5.252 6.472 -9.810 1.00 79.56 96 ASN A O 1
ATOM 741 N N . LEU A 1 97 ? 7.322 5.621 -9.823 1.00 85.50 97 LEU A N 1
ATOM 742 C CA . LEU A 1 97 ? 6.938 4.299 -9.312 1.00 85.50 97 LEU A CA 1
ATOM 743 C C . LEU A 1 97 ? 7.537 4.004 -7.936 1.00 85.50 97 LEU A C 1
ATOM 745 O O . LEU A 1 97 ? 6.789 3.726 -6.999 1.00 85.50 97 LEU A O 1
ATOM 749 N N . PHE A 1 98 ? 8.862 4.085 -7.770 1.00 90.38 98 PHE A N 1
ATOM 750 C CA . PHE A 1 98 ? 9.504 3.597 -6.542 1.00 90.38 98 PHE A CA 1
ATOM 751 C C . PHE A 1 98 ? 9.193 4.451 -5.314 1.00 90.38 98 PHE A C 1
ATOM 753 O O . PHE A 1 98 ? 9.034 3.911 -4.223 1.00 90.38 98 PHE A O 1
ATOM 760 N N . ASN A 1 99 ? 9.025 5.767 -5.460 1.00 88.38 99 ASN A N 1
ATOM 761 C CA . ASN A 1 99 ? 8.568 6.599 -4.344 1.00 88.38 99 ASN A CA 1
ATOM 762 C C . ASN A 1 99 ? 7.169 6.178 -3.863 1.00 88.38 99 ASN A C 1
ATOM 764 O O . ASN A 1 99 ? 6.911 6.125 -2.659 1.00 88.38 99 ASN A O 1
ATOM 768 N N . ARG A 1 100 ? 6.280 5.808 -4.793 1.00 85.56 100 ARG A N 1
ATOM 769 C CA . ARG A 1 100 ? 4.921 5.359 -4.474 1.00 85.56 100 ARG A CA 1
ATOM 770 C C . ARG A 1 100 ? 4.921 3.978 -3.829 1.00 85.56 100 ARG A C 1
ATOM 772 O O . ARG A 1 100 ? 4.270 3.793 -2.802 1.00 85.56 100 ARG A O 1
ATOM 779 N N . THR A 1 101 ? 5.671 3.027 -4.386 1.00 90.81 101 THR A N 1
ATOM 780 C CA . THR A 1 101 ? 5.808 1.695 -3.783 1.00 90.81 101 THR A CA 1
ATOM 781 C C . THR A 1 101 ? 6.439 1.795 -2.397 1.00 90.81 101 THR A C 1
ATOM 783 O O . THR A 1 101 ? 5.978 1.123 -1.482 1.00 90.81 101 THR A O 1
ATOM 786 N N . ASN A 1 102 ? 7.435 2.663 -2.194 1.00 91.88 102 ASN A N 1
ATOM 787 C CA . ASN A 1 102 ? 8.034 2.918 -0.882 1.00 91.88 102 ASN A CA 1
ATOM 788 C C . ASN A 1 102 ? 7.017 3.463 0.125 1.00 91.88 102 ASN A C 1
ATOM 790 O O . ASN A 1 102 ? 6.957 2.947 1.238 1.00 91.88 102 ASN A O 1
ATOM 794 N N . ALA A 1 103 ? 6.183 4.431 -0.263 1.00 88.81 103 ALA A N 1
ATOM 795 C CA . ALA A 1 103 ? 5.129 4.952 0.608 1.00 88.81 103 ALA A CA 1
ATOM 796 C C . ALA A 1 103 ? 4.115 3.864 1.009 1.00 88.81 103 ALA A C 1
ATOM 798 O O . ALA A 1 103 ? 3.754 3.753 2.180 1.00 88.81 103 ALA A O 1
ATOM 799 N N . ILE A 1 104 ? 3.705 3.017 0.058 1.00 90.75 104 ILE A N 1
ATOM 800 C CA . ILE A 1 104 ? 2.804 1.884 0.318 1.00 90.75 104 ILE A CA 1
ATOM 801 C C . ILE A 1 104 ? 3.452 0.880 1.280 1.00 90.75 104 ILE A C 1
ATOM 803 O O . ILE A 1 104 ? 2.844 0.516 2.285 1.00 90.75 104 ILE A O 1
ATOM 807 N N . LYS A 1 105 ? 4.693 0.453 1.003 1.00 93.56 105 LYS A N 1
ATOM 808 C CA . LYS A 1 105 ? 5.442 -0.485 1.857 1.00 93.56 105 LYS A CA 1
ATOM 809 C C . LYS A 1 105 ? 5.583 0.066 3.280 1.00 93.56 105 LYS A C 1
ATOM 811 O O . LYS A 1 105 ? 5.215 -0.625 4.223 1.00 93.56 105 LYS A O 1
ATOM 816 N N . ALA A 1 106 ? 5.993 1.328 3.422 1.00 92.19 106 ALA A N 1
ATOM 817 C CA . ALA A 1 106 ? 6.152 1.984 4.719 1.00 92.19 106 ALA A CA 1
ATOM 818 C C . ALA A 1 106 ? 4.838 2.047 5.512 1.00 92.19 106 ALA A C 1
ATOM 820 O O . ALA A 1 106 ? 4.821 1.807 6.718 1.00 92.19 106 ALA A O 1
ATOM 821 N N . ALA A 1 107 ? 3.714 2.325 4.849 1.00 92.25 107 ALA A N 1
ATOM 822 C CA . ALA A 1 107 ? 2.427 2.353 5.528 1.00 92.25 107 ALA A CA 1
ATOM 823 C C . ALA A 1 107 ? 1.958 0.953 5.970 1.00 92.25 107 ALA A C 1
ATOM 825 O O . ALA A 1 107 ? 1.345 0.812 7.032 1.00 92.25 107 ALA A O 1
ATOM 826 N N . ILE A 1 108 ? 2.277 -0.090 5.195 1.00 94.44 108 ILE A N 1
ATOM 827 C CA . ILE A 1 108 ? 2.046 -1.488 5.586 1.00 94.44 108 ILE A CA 1
ATOM 828 C C . ILE A 1 108 ? 2.925 -1.860 6.786 1.00 94.44 108 ILE A C 1
ATOM 830 O O . ILE A 1 108 ? 2.397 -2.388 7.760 1.00 94.44 108 ILE A O 1
ATOM 834 N N . ASP A 1 109 ? 4.217 -1.521 6.771 1.00 94.38 109 ASP A N 1
ATOM 835 C CA . ASP A 1 109 ? 5.148 -1.772 7.884 1.00 94.38 109 ASP A CA 1
ATOM 836 C C . ASP A 1 109 ? 4.681 -1.092 9.181 1.00 94.38 109 ASP A C 1
ATOM 838 O O . ASP A 1 109 ? 4.682 -1.684 10.266 1.00 94.38 109 ASP A O 1
ATOM 842 N N . GLN A 1 110 ? 4.208 0.149 9.063 1.00 93.25 110 GLN A N 1
ATOM 843 C CA . GLN A 1 110 ? 3.675 0.914 10.184 1.00 93.25 110 GLN A CA 1
ATOM 844 C C . GLN A 1 110 ? 2.368 0.306 10.722 1.00 93.25 110 GLN A C 1
ATOM 846 O O . GLN A 1 110 ? 2.150 0.248 11.937 1.00 93.25 110 GLN A O 1
ATOM 851 N N . THR A 1 111 ? 1.50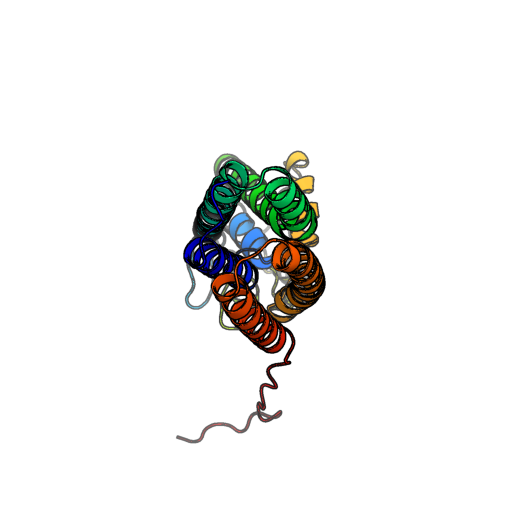6 -0.183 9.829 1.00 94.69 111 THR A N 1
ATOM 852 C CA . THR A 1 111 ? 0.275 -0.896 10.201 1.00 94.69 111 THR A CA 1
ATOM 853 C C . THR A 1 111 ? 0.603 -2.205 10.903 1.00 94.69 111 THR A C 1
ATOM 855 O O . THR A 1 111 ? 0.049 -2.472 11.962 1.00 94.69 111 THR A O 1
ATOM 858 N N . GLU A 1 112 ? 1.548 -2.986 10.381 1.00 95.62 112 GLU A N 1
ATOM 859 C CA . GLU A 1 112 ? 2.015 -4.229 10.995 1.00 95.62 112 GLU A CA 1
ATOM 860 C C . GLU A 1 112 ? 2.558 -3.991 12.407 1.00 95.62 112 GLU A C 1
ATOM 862 O O . GLU A 1 112 ? 2.169 -4.684 13.349 1.00 95.62 112 GLU A O 1
ATOM 867 N N . THR A 1 113 ? 3.402 -2.973 12.573 1.00 94.44 113 THR A N 1
ATOM 868 C CA . THR A 1 113 ? 3.955 -2.583 13.877 1.00 94.44 113 THR A CA 1
ATOM 869 C C . THR A 1 113 ? 2.846 -2.196 14.855 1.00 94.44 113 THR A C 1
ATOM 871 O O . THR A 1 113 ? 2.826 -2.657 15.997 1.00 94.44 113 THR A O 1
ATOM 874 N N . THR A 1 114 ? 1.873 -1.408 14.390 1.00 94.75 114 THR A N 1
ATOM 875 C CA . THR A 1 114 ? 0.739 -0.967 15.212 1.00 94.75 114 THR A CA 1
ATOM 876 C C . THR A 1 114 ? -0.164 -2.146 15.589 1.00 94.75 114 THR A C 1
ATOM 878 O O . THR A 1 114 ? -0.549 -2.275 16.745 1.00 94.75 114 THR A O 1
ATOM 881 N N . VAL A 1 115 ? -0.448 -3.063 14.660 1.00 94.56 115 VAL A N 1
ATOM 882 C CA . VAL A 1 115 ? -1.204 -4.295 14.934 1.00 94.56 115 VAL A CA 1
ATOM 883 C C . VAL A 1 115 ? -0.500 -5.158 15.980 1.00 94.56 115 VAL A C 1
ATOM 885 O O . VAL A 1 115 ? -1.155 -5.662 16.890 1.00 94.56 115 VAL A O 1
ATOM 888 N N . ARG A 1 116 ? 0.826 -5.326 15.886 1.00 94.69 116 ARG A N 1
ATOM 889 C CA . ARG A 1 116 ? 1.602 -6.073 16.890 1.00 94.69 116 ARG A CA 1
ATOM 890 C C . ARG A 1 116 ? 1.484 -5.433 18.275 1.00 94.69 116 ARG A C 1
ATOM 892 O O . ARG A 1 116 ? 1.236 -6.158 19.232 1.00 94.69 116 ARG A O 1
ATOM 899 N N . SER A 1 117 ? 1.586 -4.104 18.362 1.00 93.75 117 SER A N 1
ATOM 900 C CA . SER A 1 117 ? 1.369 -3.354 19.609 1.00 93.75 117 SER A CA 1
ATOM 901 C C . SER A 1 117 ? -0.036 -3.592 20.168 1.00 93.75 117 SER A C 1
ATOM 903 O O . SER A 1 117 ? -0.181 -4.019 21.312 1.00 93.75 117 SER A O 1
ATOM 905 N N . LEU A 1 118 ? -1.076 -3.405 19.348 1.00 93.62 118 LEU A N 1
ATOM 906 C CA . LEU A 1 118 ? -2.477 -3.572 19.749 1.00 93.62 118 LEU A CA 1
ATOM 907 C C . LEU A 1 118 ? -2.783 -4.987 20.248 1.00 93.62 118 LEU A C 1
ATOM 909 O O . LEU A 1 118 ? -3.483 -5.140 21.240 1.00 93.62 118 LEU A O 1
ATOM 913 N N . ARG A 1 119 ? -2.211 -6.023 19.625 1.00 93.56 119 ARG A N 1
ATOM 914 C CA . ARG A 1 119 ? -2.364 -7.414 20.091 1.00 93.56 119 ARG A CA 1
ATOM 915 C C . ARG A 1 119 ? -1.754 -7.661 21.473 1.00 93.56 119 ARG A C 1
ATOM 917 O O . ARG A 1 119 ? -2.162 -8.596 22.149 1.00 93.56 119 ARG A O 1
ATOM 924 N N . GLN A 1 120 ? -0.765 -6.871 21.882 1.00 92.94 120 GLN A N 1
ATOM 925 C CA . GLN A 1 120 ? -0.125 -6.999 23.195 1.00 92.94 120 GLN A CA 1
ATOM 926 C C . GLN A 1 120 ? -0.837 -6.175 24.270 1.00 92.94 120 GLN A C 1
ATOM 928 O O . GLN A 1 120 ? -0.875 -6.576 25.428 1.00 92.94 120 GLN A O 1
ATOM 933 N N . THR A 1 121 ? -1.385 -5.026 23.887 1.00 91.62 121 THR A N 1
ATOM 934 C CA . THR A 1 121 ? -1.877 -3.995 24.814 1.00 91.62 121 THR A CA 1
ATOM 935 C C . THR A 1 121 ? -3.397 -3.969 24.920 1.00 91.62 121 THR A C 1
ATOM 937 O O . THR A 1 121 ? -3.932 -3.875 26.020 1.00 91.62 121 THR A O 1
ATOM 940 N N . ASP A 1 122 ? -4.097 -4.131 23.797 1.00 91.69 122 ASP A N 1
ATOM 941 C CA . ASP A 1 122 ? -5.548 -3.978 23.680 1.00 91.69 122 ASP A CA 1
ATOM 942 C C . ASP A 1 122 ? -6.220 -5.119 22.869 1.00 91.69 122 ASP A C 1
ATOM 944 O O . ASP A 1 122 ? -7.147 -4.858 22.092 1.00 91.69 122 ASP A O 1
ATOM 948 N N . PRO A 1 123 ? -5.823 -6.405 23.027 1.00 92.06 123 PRO A N 1
ATOM 949 C CA . PRO A 1 123 ? -6.246 -7.488 22.127 1.00 92.06 123 PRO A CA 1
ATOM 950 C C . PRO A 1 123 ? -7.748 -7.766 22.132 1.00 92.06 123 PRO A C 1
ATOM 952 O O . PRO A 1 123 ? -8.259 -8.377 21.198 1.00 92.06 123 PRO A O 1
ATOM 955 N N . ASN A 1 124 ? -8.451 -7.348 23.186 1.00 92.12 124 ASN A N 1
ATOM 956 C CA . ASN A 1 124 ? -9.853 -7.685 23.403 1.00 92.12 124 ASN A CA 1
ATOM 957 C C . ASN A 1 124 ? -10.807 -6.485 23.341 1.00 92.12 124 ASN A C 1
ATOM 959 O O . ASN A 1 124 ? -12.005 -6.650 23.599 1.00 92.12 124 ASN A O 1
ATOM 963 N N . ARG A 1 125 ? -10.307 -5.283 23.014 1.00 92.19 125 ARG A N 1
ATOM 964 C CA . ARG A 1 125 ? -11.098 -4.041 23.083 1.00 92.19 125 ARG A CA 1
ATOM 965 C C . ARG A 1 125 ? -12.368 -4.116 22.241 1.00 92.19 125 ARG A C 1
ATOM 967 O O . ARG A 1 125 ? -13.418 -3.633 22.661 1.00 92.19 125 ARG A O 1
ATOM 974 N N . PHE A 1 126 ? -12.293 -4.768 21.086 1.00 92.38 126 PHE A N 1
ATOM 975 C CA . PHE A 1 126 ? -13.424 -4.902 20.185 1.00 92.38 126 PHE A CA 1
ATOM 976 C C . PHE A 1 126 ? -14.162 -6.232 20.257 1.00 92.38 126 PHE A C 1
ATOM 978 O O . PHE A 1 126 ? -15.310 -6.208 19.860 1.00 92.38 126 PHE A O 1
ATOM 985 N N . VAL A 1 127 ? -13.648 -7.313 20.862 1.00 90.50 127 VAL A N 1
ATOM 986 C CA . VAL A 1 127 ? -14.269 -8.672 20.929 1.00 90.50 127 VAL A CA 1
ATOM 987 C C . VAL A 1 127 ? -15.657 -8.820 20.264 1.00 90.50 127 VAL A C 1
ATOM 989 O O . VAL A 1 127 ? -15.692 -8.815 19.064 1.00 90.50 127 VAL A O 1
ATOM 992 N N . GLY A 1 128 ? -16.833 -8.892 20.880 1.00 85.94 128 GLY A N 1
ATOM 993 C CA . GLY A 1 128 ? -18.120 -9.049 20.158 1.00 85.94 128 GLY A CA 1
ATOM 994 C C . GLY A 1 128 ? -18.590 -7.921 19.201 1.00 85.94 128 GLY A C 1
ATOM 995 O O . GLY A 1 128 ? -19.772 -7.903 18.865 1.00 85.94 128 GLY A O 1
ATOM 996 N N . VAL A 1 129 ? -17.744 -6.970 18.786 1.00 88.81 129 VAL A N 1
ATOM 997 C CA . VAL A 1 129 ? -18.064 -5.925 17.795 1.00 88.81 129 VAL A CA 1
ATOM 998 C C . VAL A 1 129 ? -17.925 -6.491 16.383 1.00 88.81 129 VAL A C 1
ATOM 1000 O O . VAL A 1 129 ? -16.898 -7.056 16.002 1.00 88.81 129 VAL A O 1
ATOM 1003 N N . LYS A 1 130 ? -18.986 -6.312 15.596 1.00 87.31 130 LYS A N 1
ATOM 1004 C CA . LYS A 1 130 ? -19.137 -6.876 14.256 1.00 87.31 130 LYS A CA 1
ATOM 1005 C C . LYS A 1 130 ? -19.091 -5.783 13.197 1.00 87.31 130 LYS A C 1
ATOM 1007 O O . LYS A 1 130 ? -19.930 -4.890 13.215 1.00 87.31 130 LYS A O 1
ATOM 1012 N N . PHE A 1 131 ? -18.164 -5.900 12.258 1.00 85.31 131 PHE A N 1
ATOM 1013 C CA . PHE A 1 131 ? -18.016 -5.017 11.107 1.00 85.31 131 PHE A CA 1
ATOM 1014 C C . PHE A 1 131 ? -18.576 -5.664 9.841 1.00 85.31 131 PHE A C 1
ATOM 1016 O O . PHE A 1 131 ? -18.586 -6.888 9.689 1.00 85.31 131 PHE A O 1
ATOM 1023 N N . PHE A 1 132 ? -19.032 -4.831 8.910 1.00 79.62 132 PHE A N 1
ATOM 1024 C CA . PHE A 1 132 ? -19.503 -5.261 7.595 1.00 79.62 132 PHE A CA 1
ATOM 1025 C C . PHE A 1 132 ? -18.411 -5.090 6.537 1.00 79.62 132 PHE A C 1
ATOM 1027 O O . PHE A 1 132 ? -17.663 -4.111 6.560 1.00 79.62 132 PHE A O 1
ATOM 1034 N N . GLU A 1 133 ? -18.363 -6.008 5.568 1.00 66.06 133 GLU A N 1
ATOM 1035 C CA . GLU A 1 133 ? -17.298 -6.117 4.557 1.00 66.06 133 GLU A CA 1
ATOM 1036 C C . GLU A 1 133 ? -17.106 -4.904 3.652 1.00 66.06 133 GLU A C 1
ATOM 1038 O O . GLU A 1 133 ? -16.083 -4.822 2.976 1.00 66.06 133 GLU A O 1
ATOM 1043 N N . GLY A 1 134 ? -18.038 -3.950 3.624 1.00 58.88 134 GLY A N 1
ATOM 1044 C CA . GLY A 1 134 ? -17.923 -2.772 2.763 1.00 58.88 134 GLY A CA 1
ATOM 1045 C C . GLY A 1 134 ? -16.626 -1.979 2.979 1.00 58.88 134 GLY A C 1
ATOM 1046 O O . GLY A 1 134 ? -16.230 -1.226 2.096 1.00 58.88 134 GLY A O 1
ATOM 1047 N N . GLY A 1 135 ? -15.946 -2.146 4.116 1.00 55.94 135 GLY A N 1
ATOM 1048 C CA . GLY A 1 135 ? -14.639 -1.545 4.388 1.00 55.94 135 GLY A CA 1
ATOM 1049 C C . GLY A 1 135 ? -13.429 -2.427 4.064 1.00 55.94 135 GLY A C 1
ATOM 1050 O O . GLY A 1 135 ? -12.316 -1.922 4.085 1.00 55.94 135 GLY A O 1
ATOM 1051 N N . ALA A 1 136 ? -13.594 -3.722 3.782 1.00 53.91 136 ALA A N 1
ATOM 1052 C CA . ALA A 1 136 ? -12.484 -4.684 3.841 1.00 53.91 136 ALA A CA 1
ATOM 1053 C C . ALA A 1 136 ? -12.527 -5.805 2.770 1.00 53.91 136 ALA A C 1
ATOM 1055 O O . ALA A 1 136 ? -11.479 -6.247 2.294 1.00 53.91 136 ALA A O 1
ATOM 1056 N N . GLY A 1 137 ? -13.721 -6.195 2.302 1.00 54.88 137 GLY A N 1
ATOM 1057 C CA . GLY A 1 137 ? -13.969 -7.251 1.308 1.00 54.88 137 GLY A CA 1
ATOM 1058 C C . GLY A 1 137 ? -14.113 -6.747 -0.136 1.00 54.88 137 GLY A C 1
ATOM 1059 O O . GLY A 1 137 ? -14.191 -5.545 -0.392 1.00 54.88 137 GLY A O 1
ATOM 1060 N N . THR A 1 138 ? -14.087 -7.648 -1.122 1.00 51.16 138 THR A N 1
ATOM 1061 C CA . THR A 1 138 ? -14.045 -7.313 -2.566 1.00 51.16 138 THR A CA 1
ATOM 1062 C C . THR A 1 138 ? -15.399 -6.952 -3.190 1.00 51.16 138 THR A C 1
ATOM 1064 O O . THR A 1 138 ? -15.410 -6.464 -4.315 1.00 51.16 138 THR A O 1
ATOM 1067 N N . ASN A 1 139 ? -16.522 -7.168 -2.492 1.00 45.59 139 ASN A N 1
ATOM 1068 C CA . ASN A 1 139 ? -17.830 -7.353 -3.144 1.00 45.59 139 ASN A CA 1
ATOM 1069 C C . ASN A 1 139 ? -18.917 -6.299 -2.841 1.00 45.59 139 ASN A C 1
ATOM 1071 O O . ASN A 1 139 ? -20.053 -6.477 -3.266 1.00 45.59 139 ASN A O 1
ATOM 1075 N N . VAL A 1 140 ? -18.624 -5.191 -2.150 1.00 49.50 140 VAL A N 1
ATOM 1076 C CA . VAL A 1 140 ? -19.618 -4.123 -1.893 1.00 49.50 140 VAL A CA 1
ATOM 1077 C C . VAL A 1 140 ? -18.999 -2.758 -2.173 1.00 49.50 140 VAL A C 1
ATOM 1079 O O . VAL A 1 140 ? -17.814 -2.564 -1.902 1.00 49.50 140 VAL A O 1
ATOM 1082 N N . GLY A 1 141 ? -19.792 -1.826 -2.722 1.00 55.38 141 GLY A N 1
ATOM 1083 C CA . GLY A 1 141 ? -19.386 -0.447 -3.009 1.00 55.38 141 GLY A CA 1
ATOM 1084 C C . GLY A 1 141 ? -18.677 0.174 -1.810 1.00 55.38 141 GLY A C 1
ATOM 1085 O O . GLY A 1 141 ? -19.298 0.457 -0.787 1.00 55.38 141 GLY A O 1
ATOM 1086 N N . ARG A 1 142 ? -17.354 0.311 -1.923 1.00 68.00 142 ARG A N 1
ATOM 1087 C CA . ARG A 1 142 ? -16.504 0.820 -0.849 1.00 68.00 142 ARG A CA 1
ATOM 1088 C C . ARG A 1 142 ? -16.621 2.333 -0.826 1.00 68.00 142 ARG A C 1
ATOM 1090 O O . ARG A 1 142 ? -16.145 3.008 -1.736 1.00 68.00 142 ARG A O 1
ATOM 1097 N N . THR A 1 143 ? -17.270 2.846 0.203 1.00 74.50 143 THR A N 1
ATOM 1098 C CA . THR A 1 143 ? -17.492 4.272 0.429 1.00 74.50 143 THR A CA 1
ATOM 1099 C C . THR A 1 143 ? -16.833 4.673 1.739 1.00 74.50 143 THR A C 1
ATOM 1101 O O . THR A 1 143 ? -16.497 3.838 2.572 1.00 74.50 143 THR A O 1
ATOM 1104 N N . VAL A 1 144 ? -16.673 5.973 1.979 1.00 80.56 144 VAL A N 1
ATOM 1105 C CA . VAL A 1 144 ? -16.168 6.453 3.277 1.00 80.56 144 VAL A CA 1
ATOM 1106 C C . VAL A 1 144 ? -17.014 5.895 4.432 1.00 80.56 144 VAL A C 1
ATOM 1108 O O . VAL A 1 144 ? -16.470 5.436 5.428 1.00 80.56 144 VAL A O 1
ATOM 1111 N N . SER A 1 145 ? -18.337 5.819 4.258 1.00 80.75 145 SER A N 1
ATOM 1112 C CA . SER A 1 145 ? -19.267 5.270 5.255 1.00 80.75 145 SER A CA 1
ATOM 1113 C C . SER A 1 145 ? -19.077 3.783 5.564 1.00 80.75 145 SER A C 1
ATOM 1115 O O . SER A 1 145 ? -19.540 3.320 6.606 1.00 80.75 145 SER A O 1
ATOM 1117 N N . SER A 1 146 ? -18.415 3.024 4.689 1.00 81.56 146 SER A N 1
ATOM 1118 C CA . SER A 1 146 ? -18.154 1.606 4.911 1.00 81.56 146 SER A CA 1
ATOM 1119 C C . SER A 1 146 ? -16.827 1.343 5.624 1.00 81.56 146 SER A C 1
ATOM 1121 O O . SER A 1 146 ? -16.562 0.203 6.002 1.00 81.56 146 SER A O 1
ATOM 1123 N N . LEU A 1 147 ? -16.007 2.368 5.872 1.00 88.31 147 LEU A N 1
ATOM 1124 C CA . LEU A 1 147 ? -14.754 2.233 6.611 1.00 88.31 147 LEU A CA 1
ATOM 1125 C C . LEU A 1 147 ? -14.994 1.827 8.077 1.00 88.31 147 LEU A C 1
ATOM 1127 O O . LEU A 1 147 ? -15.945 2.311 8.696 1.00 88.31 147 LEU A O 1
ATOM 1131 N N . PRO A 1 148 ? -14.126 0.992 8.680 1.00 90.06 148 PRO A N 1
ATOM 1132 C CA . PRO A 1 148 ? -14.229 0.628 10.095 1.00 90.06 148 PRO A CA 1
ATOM 1133 C C . PRO A 1 148 ? -14.301 1.833 11.038 1.00 90.06 148 PRO A C 1
ATOM 1135 O O . PRO A 1 148 ? -15.069 1.818 11.997 1.00 90.06 148 PRO A O 1
ATOM 1138 N N . SER A 1 149 ? -13.563 2.906 10.754 1.00 91.44 149 SER A N 1
ATOM 1139 C CA . SER A 1 149 ? -13.647 4.151 11.525 1.00 91.44 149 SER A CA 1
ATOM 1140 C C . SER A 1 149 ? -15.048 4.774 11.526 1.00 91.44 149 SER A C 1
ATOM 1142 O O . SER A 1 149 ? -15.535 5.179 12.582 1.00 91.44 149 SER A O 1
ATOM 1144 N N . GLU A 1 150 ? -15.721 4.825 10.377 1.00 90.62 150 GLU A N 1
ATOM 1145 C CA . GLU A 1 150 ? -17.079 5.372 10.264 1.00 90.62 150 GLU A CA 1
ATOM 1146 C C . GLU A 1 150 ? -18.140 4.415 10.823 1.00 90.62 150 GLU A C 1
ATOM 1148 O O . GLU A 1 150 ? -19.107 4.848 11.462 1.00 90.62 150 GLU A O 1
ATOM 1153 N N . GLN A 1 151 ? -17.930 3.105 10.674 1.00 90.06 151 GLN A N 1
ATOM 1154 C CA . GLN A 1 151 ? -18.768 2.091 11.312 1.00 90.06 151 GLN A CA 1
ATOM 1155 C C . GLN A 1 151 ? -18.717 2.216 12.843 1.00 90.06 151 GLN A C 1
ATOM 1157 O O . GLN A 1 151 ? -19.770 2.227 13.479 1.00 90.06 151 GLN A O 1
ATOM 1162 N N . LEU A 1 152 ? -17.532 2.406 13.439 1.00 91.44 152 LEU A N 1
ATOM 1163 C CA . LEU A 1 152 ? -17.377 2.622 14.884 1.00 91.44 152 LEU A CA 1
ATOM 1164 C C . LEU A 1 152 ? -18.131 3.862 15.371 1.00 91.44 152 LEU A C 1
ATOM 1166 O O . LEU A 1 152 ? -18.841 3.787 16.374 1.00 91.44 152 LEU A O 1
ATOM 1170 N N . LYS A 1 153 ? -18.034 4.986 14.650 1.00 90.44 153 LYS A N 1
ATOM 1171 C CA . LYS A 1 153 ? -18.795 6.206 14.975 1.00 90.44 153 LYS A CA 1
ATOM 1172 C C . LYS A 1 153 ? -20.301 5.953 14.930 1.00 90.44 153 LYS A C 1
ATOM 1174 O O . LYS A 1 153 ? -21.021 6.337 15.847 1.00 90.44 153 LYS A O 1
ATOM 1179 N N . THR A 1 154 ? -20.770 5.263 13.892 1.00 88.38 154 THR A N 1
ATOM 1180 C CA . THR A 1 154 ? -22.191 4.929 13.729 1.00 88.38 154 THR A CA 1
ATOM 1181 C C . THR A 1 154 ? -22.687 4.020 14.856 1.00 88.38 154 THR A C 1
ATOM 1183 O O . THR A 1 154 ? -23.754 4.263 15.419 1.00 88.38 154 THR A O 1
ATOM 1186 N N . MET A 1 155 ? -21.909 3.000 15.231 1.00 89.81 155 MET A N 1
ATOM 1187 C CA . MET A 1 155 ? -22.229 2.108 16.350 1.00 89.81 155 MET A CA 1
ATOM 1188 C C . MET A 1 155 ? -22.275 2.859 17.683 1.00 89.81 155 MET A C 1
ATOM 1190 O O . MET A 1 155 ? -23.139 2.574 18.508 1.00 89.81 155 MET A O 1
ATOM 1194 N N . ALA A 1 156 ? -21.389 3.837 17.887 1.00 88.38 156 ALA A N 1
ATOM 1195 C CA . ALA A 1 156 ? -21.371 4.672 19.086 1.00 88.38 156 ALA A CA 1
ATOM 1196 C C . ALA A 1 156 ? -22.647 5.510 19.219 1.00 88.38 156 ALA A C 1
ATOM 1198 O O . ALA A 1 156 ? -23.289 5.494 20.266 1.00 88.38 156 ALA A O 1
ATOM 1199 N N . ILE A 1 157 ? -23.046 6.179 18.132 1.00 88.88 157 ILE A N 1
ATOM 1200 C CA . ILE A 1 157 ? -24.278 6.981 18.068 1.00 88.88 157 ILE A CA 1
ATOM 1201 C C . ILE A 1 157 ? -25.509 6.108 18.338 1.00 88.88 157 ILE A C 1
ATOM 1203 O O . ILE A 1 157 ? -26.452 6.546 18.988 1.00 88.88 157 ILE A O 1
ATOM 1207 N N . ARG A 1 158 ? -25.493 4.857 17.868 1.00 88.69 158 ARG A N 1
ATOM 1208 C CA . ARG A 1 158 ? -26.581 3.887 18.064 1.00 88.69 158 ARG A CA 1
ATOM 1209 C C . ARG A 1 158 ? -26.499 3.115 19.386 1.00 88.69 158 ARG A C 1
ATOM 1211 O O . ARG A 1 158 ? -27.273 2.180 19.568 1.00 88.69 158 ARG A O 1
ATOM 1218 N N . SER A 1 159 ? -25.551 3.444 20.267 1.00 83.94 159 SER A N 1
ATOM 1219 C CA . SER A 1 159 ? -25.308 2.734 21.535 1.00 83.94 159 SER A CA 1
ATOM 1220 C C . SER A 1 159 ? -25.114 1.216 21.371 1.00 83.94 159 SER A C 1
ATOM 1222 O O . SER A 1 159 ? -25.479 0.428 22.237 1.00 83.94 159 SER A O 1
ATOM 1224 N N . GLN A 1 160 ? -24.536 0.797 20.241 1.00 86.00 160 GLN A N 1
ATOM 1225 C CA . GLN A 1 160 ? -24.268 -0.608 19.904 1.00 86.00 160 GLN A CA 1
ATOM 1226 C C . GLN A 1 160 ? -22.901 -1.089 20.409 1.00 86.00 160 GLN A C 1
ATOM 1228 O O . GLN A 1 160 ? -22.610 -2.285 20.378 1.00 86.00 160 GLN A O 1
ATOM 1233 N N . LEU A 1 161 ? -22.045 -0.167 20.858 1.00 85.88 161 LEU A N 1
ATOM 1234 C CA . LEU A 1 161 ? -20.779 -0.499 21.501 1.00 85.88 161 LEU A CA 1
ATOM 1235 C C . LEU A 1 161 ? -21.012 -0.858 22.970 1.00 85.88 161 LEU A C 1
ATOM 1237 O O . LEU A 1 161 ? -21.846 -0.264 23.652 1.00 85.88 161 LEU A O 1
ATOM 1241 N N . ARG A 1 162 ? -20.241 -1.826 23.469 1.00 83.62 162 ARG A N 1
ATOM 1242 C CA . ARG A 1 162 ? -20.251 -2.192 24.891 1.00 83.62 162 ARG A CA 1
ATOM 1243 C C . ARG A 1 162 ? -19.746 -1.018 25.737 1.00 83.62 162 ARG A C 1
ATOM 1245 O O . ARG A 1 162 ? -18.911 -0.235 25.284 1.00 83.62 162 ARG A O 1
ATOM 1252 N N . GLN A 1 163 ? -20.242 -0.909 26.969 1.00 79.38 163 GLN A N 1
ATOM 1253 C CA . GLN A 1 163 ? -19.835 0.150 27.893 1.00 79.38 163 GLN A CA 1
ATOM 1254 C C . GLN A 1 163 ? -18.306 0.151 28.073 1.00 79.38 163 GLN A C 1
ATOM 1256 O O . GLN A 1 163 ? -17.704 -0.903 28.266 1.00 79.38 163 GLN A O 1
ATOM 1261 N N . GLY A 1 164 ? -17.683 1.329 27.971 1.00 78.44 164 GLY A N 1
ATOM 1262 C CA . GLY A 1 164 ? -16.227 1.496 28.076 1.00 78.44 164 GLY A CA 1
ATOM 1263 C C . GLY A 1 164 ? -15.436 1.287 26.776 1.00 78.44 164 GLY A C 1
ATOM 1264 O O . GLY A 1 164 ? -14.235 1.536 26.765 1.00 78.44 164 GLY A O 1
ATOM 1265 N N . VAL A 1 165 ? -16.072 0.883 25.668 1.00 84.88 165 VAL A N 1
ATOM 1266 C CA . VAL A 1 165 ? -15.400 0.787 24.361 1.00 84.88 165 VAL A CA 1
ATOM 1267 C C . VAL A 1 165 ? -15.374 2.154 23.678 1.00 84.88 165 VAL A C 1
ATOM 1269 O O . VAL A 1 165 ? -16.414 2.711 23.326 1.00 84.88 165 VAL A O 1
ATOM 1272 N N . GLU A 1 166 ? -14.174 2.689 23.452 1.00 87.12 166 GLU A N 1
ATOM 1273 C CA . GLU A 1 166 ? -13.989 3.947 22.723 1.00 87.12 166 GLU A CA 1
ATOM 1274 C C . GLU A 1 166 ? -14.291 3.775 21.218 1.00 87.12 166 GLU A C 1
ATOM 1276 O O . GLU A 1 166 ? -13.802 2.825 20.598 1.00 87.12 166 GLU A O 1
ATOM 1281 N N . PRO A 1 167 ? -15.031 4.704 20.581 1.00 88.00 167 PRO A N 1
ATOM 1282 C CA . PRO A 1 167 ? -15.414 4.609 19.171 1.00 88.00 167 PRO A CA 1
ATOM 1283 C C . PRO A 1 167 ? -14.316 5.112 18.221 1.00 88.00 167 PRO A C 1
ATOM 1285 O O . PRO A 1 167 ? -14.551 5.916 17.319 1.00 88.00 167 PRO A O 1
ATOM 1288 N N . THR A 1 168 ? -13.085 4.669 18.448 1.00 91.00 168 THR A N 1
ATOM 1289 C CA . THR A 1 168 ? -11.880 5.094 17.726 1.00 91.00 168 THR A CA 1
ATOM 1290 C C . THR A 1 168 ? -11.087 3.873 17.290 1.00 91.00 168 THR A C 1
ATOM 1292 O O . THR A 1 168 ? -11.041 2.892 18.017 1.00 91.00 168 THR A O 1
ATOM 1295 N N . LEU A 1 169 ? -10.414 3.910 16.135 1.00 91.06 169 LEU A N 1
ATOM 1296 C CA . LEU A 1 169 ? -9.597 2.775 15.662 1.00 91.06 169 LEU A CA 1
ATOM 1297 C C . LEU A 1 169 ? -8.456 2.419 16.618 1.00 91.06 169 LEU A C 1
ATOM 1299 O O . LEU A 1 169 ? -8.143 1.243 16.794 1.00 91.06 169 LEU A O 1
ATOM 1303 N N . LEU A 1 170 ? -7.866 3.441 17.235 1.00 91.12 170 LEU A N 1
ATOM 1304 C CA . LEU A 1 17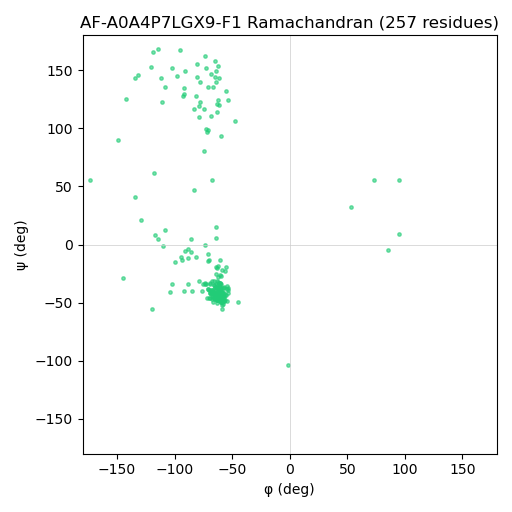0 ? -6.811 3.313 18.227 1.00 91.12 170 LEU A CA 1
ATOM 1305 C C . LEU A 1 170 ? -7.327 3.750 19.599 1.00 91.12 170 LEU A C 1
ATOM 1307 O O . LEU A 1 170 ? -8.099 4.714 19.667 1.00 91.12 170 LEU A O 1
ATOM 1311 N N . PRO A 1 171 ? -6.904 3.076 20.674 1.00 85.06 171 PRO A N 1
ATOM 1312 C CA . PRO A 1 171 ? -7.163 3.534 22.028 1.00 85.06 171 PRO A CA 1
ATOM 1313 C C . PRO A 1 171 ? -6.373 4.818 22.310 1.00 85.06 171 PRO A C 1
ATOM 1315 O O . PRO A 1 171 ? -5.251 4.995 21.824 1.00 85.06 171 PRO A O 1
ATOM 1318 N N . ARG A 1 172 ? -6.937 5.716 23.125 1.00 81.19 172 ARG A N 1
ATOM 1319 C CA . ARG A 1 172 ? -6.287 6.993 23.503 1.00 81.19 172 ARG A CA 1
ATOM 1320 C C . ARG A 1 172 ? -4.933 6.826 24.197 1.00 81.19 172 ARG A C 1
ATOM 1322 O O . ARG A 1 172 ? -4.117 7.741 24.195 1.00 81.19 172 ARG A O 1
ATOM 1329 N N . THR A 1 173 ? -4.687 5.656 24.774 1.00 78.44 173 THR A N 1
ATOM 1330 C CA . THR A 1 173 ? -3.430 5.276 25.430 1.00 78.44 173 THR A CA 1
ATOM 1331 C C . THR A 1 173 ? -2.274 5.046 24.451 1.00 78.44 173 THR A C 1
ATOM 1333 O O . THR A 1 173 ? -1.137 4.906 24.895 1.00 78.44 173 THR A O 1
ATOM 1336 N N . GLN A 1 174 ? -2.521 5.045 23.132 1.00 80.06 174 GLN A N 1
ATOM 1337 C CA . GLN A 1 174 ? -1.497 4.840 22.098 1.00 80.06 174 GLN A CA 1
ATOM 1338 C C . GLN A 1 174 ? -1.328 6.050 21.158 1.00 80.06 174 GLN A C 1
ATOM 1340 O O . GLN A 1 174 ? -1.479 5.914 19.939 1.00 80.06 174 GLN A O 1
ATOM 1345 N N . PRO A 1 175 ? -0.934 7.233 21.670 1.00 75.12 175 PRO A N 1
ATOM 1346 C CA . PRO A 1 175 ? -0.746 8.427 20.841 1.00 75.12 175 PRO A CA 1
ATOM 1347 C C . PRO A 1 175 ? 0.361 8.242 19.788 1.00 75.12 175 PRO A C 1
ATOM 1349 O O . PRO A 1 175 ? 0.300 8.803 18.697 1.00 75.12 175 PRO A O 1
ATOM 1352 N N . ALA A 1 176 ? 1.353 7.385 20.058 1.00 72.94 176 ALA A N 1
ATOM 1353 C CA . ALA A 1 176 ? 2.411 7.062 19.100 1.00 72.94 176 ALA A CA 1
ATOM 1354 C C . ALA A 1 176 ? 1.879 6.434 17.794 1.00 72.94 176 ALA A C 1
ATOM 1356 O O . ALA A 1 176 ? 2.499 6.587 16.739 1.00 72.94 176 ALA A O 1
ATOM 1357 N N . ALA A 1 177 ? 0.721 5.768 17.843 1.00 79.19 177 ALA A N 1
ATOM 1358 C CA . ALA A 1 177 ? 0.092 5.146 16.685 1.00 79.19 177 ALA A CA 1
ATOM 1359 C C . ALA A 1 177 ? -0.790 6.121 15.874 1.00 79.19 177 ALA A C 1
ATOM 1361 O O . ALA A 1 177 ? -1.210 5.784 14.766 1.00 79.19 177 ALA A O 1
ATOM 1362 N N . GLU A 1 178 ? -1.020 7.358 16.333 1.00 80.94 178 GLU A N 1
ATOM 1363 C CA . GLU A 1 178 ? -1.802 8.355 15.580 1.00 80.94 178 GLU A CA 1
ATOM 1364 C C . GLU A 1 178 ? -1.177 8.693 14.223 1.00 80.94 178 GLU A C 1
ATOM 1366 O O . GLU A 1 178 ? -1.892 8.879 13.235 1.00 80.94 178 GLU A O 1
ATOM 1371 N N . ARG A 1 179 ? 0.161 8.687 14.135 1.00 81.44 179 ARG A N 1
ATOM 1372 C CA . ARG A 1 179 ? 0.876 8.855 12.858 1.00 81.44 179 ARG A CA 1
ATOM 1373 C C . ARG A 1 179 ? 0.462 7.796 11.835 1.00 81.44 179 ARG A C 1
ATOM 1375 O O . ARG A 1 179 ? 0.302 8.121 10.661 1.00 81.44 179 ARG A O 1
ATOM 1382 N N . THR A 1 180 ? 0.230 6.560 12.279 1.00 84.38 180 THR A N 1
ATOM 1383 C CA . THR A 1 180 ? -0.260 5.461 11.436 1.00 84.38 180 THR A CA 1
ATOM 1384 C C . THR A 1 180 ? -1.623 5.802 10.836 1.00 84.38 180 THR A C 1
ATOM 1386 O O . THR A 1 180 ? -1.824 5.643 9.636 1.00 84.38 180 THR A O 1
ATOM 1389 N N . ILE A 1 181 ? -2.547 6.335 11.640 1.00 86.31 181 ILE A N 1
ATOM 1390 C CA . ILE A 1 181 ? -3.888 6.720 11.175 1.00 86.31 181 ILE A CA 1
ATOM 1391 C C . ILE A 1 181 ? -3.828 7.879 10.182 1.00 86.31 181 ILE A C 1
ATOM 1393 O O . ILE A 1 181 ? -4.523 7.845 9.169 1.00 86.31 181 ILE A O 1
ATOM 1397 N N . SER A 1 182 ? -2.985 8.880 10.431 1.00 86.50 182 SER A N 1
ATOM 1398 C CA . SER A 1 182 ? -2.800 9.998 9.501 1.00 86.50 182 SER A CA 1
ATOM 1399 C C . SER A 1 182 ? -2.275 9.547 8.136 1.00 86.50 182 SER A C 1
ATOM 1401 O O . SER A 1 182 ? -2.706 10.088 7.122 1.00 86.50 182 SER A O 1
ATOM 1403 N N . LEU A 1 183 ? -1.394 8.539 8.095 1.00 85.75 183 LEU A N 1
ATOM 1404 C CA . LEU A 1 183 ? -0.930 7.924 6.845 1.00 85.75 183 LEU A CA 1
ATOM 1405 C C . LEU A 1 183 ? -2.044 7.126 6.156 1.00 85.75 183 LEU A C 1
ATOM 1407 O O . LEU A 1 183 ? -2.265 7.282 4.958 1.00 85.75 183 LEU A O 1
ATOM 1411 N N . ILE A 1 184 ? -2.777 6.307 6.914 1.00 89.00 184 ILE A N 1
ATOM 1412 C CA . ILE A 1 184 ? -3.880 5.479 6.403 1.00 89.00 184 ILE A CA 1
ATOM 1413 C C . ILE A 1 184 ? -4.990 6.340 5.783 1.00 89.00 184 ILE A C 1
ATOM 1415 O O . ILE A 1 184 ? -5.527 5.992 4.738 1.00 89.00 184 ILE A O 1
ATOM 1419 N N . ARG A 1 185 ? -5.303 7.497 6.373 1.00 88.31 185 ARG A N 1
ATOM 1420 C CA . ARG A 1 185 ? -6.346 8.416 5.880 1.00 88.31 185 ARG A CA 1
ATOM 1421 C C . ARG A 1 185 ? -6.002 9.141 4.579 1.00 88.31 185 ARG A C 1
ATOM 1423 O O . ARG A 1 185 ? -6.881 9.747 3.980 1.00 88.31 185 ARG A O 1
ATOM 1430 N N . GLN A 1 186 ? -4.742 9.114 4.152 1.00 87.06 186 GLN A N 1
ATOM 1431 C CA . GLN A 1 186 ? -4.321 9.660 2.855 1.00 87.06 186 GLN A CA 1
ATOM 1432 C C . GLN A 1 186 ? -4.435 8.621 1.730 1.00 87.06 186 GLN A C 1
ATOM 1434 O O . GLN A 1 186 ? -4.162 8.922 0.567 1.00 87.06 186 GLN A O 1
ATOM 1439 N N . MET A 1 187 ? -4.800 7.382 2.065 1.00 88.38 187 MET A N 1
ATOM 1440 C CA . MET A 1 187 ? -4.943 6.299 1.104 1.00 88.38 187 MET A CA 1
ATOM 1441 C C . MET A 1 187 ? -6.285 6.370 0.377 1.00 88.38 187 MET A C 1
ATOM 1443 O O . MET A 1 187 ? -7.263 6.893 0.906 1.00 88.38 187 MET A O 1
ATOM 1447 N N . PRO A 1 188 ? -6.366 5.796 -0.832 1.00 87.44 188 PRO A N 1
ATOM 1448 C CA . PRO A 1 188 ? -7.632 5.663 -1.529 1.00 87.44 188 PRO A CA 1
ATOM 1449 C C . PRO A 1 188 ? -8.611 4.792 -0.737 1.00 87.44 188 PRO A C 1
ATOM 1451 O O . PRO A 1 188 ? -8.237 3.779 -0.130 1.00 87.44 188 PRO A O 1
ATOM 1454 N N . VAL A 1 189 ? -9.882 5.179 -0.794 1.00 85.31 189 VAL A N 1
ATOM 1455 C CA . VAL A 1 189 ? -10.990 4.473 -0.142 1.00 85.31 189 VAL A CA 1
ATOM 1456 C C . VAL A 1 189 ? -11.606 3.454 -1.101 1.00 85.31 189 VAL A C 1
ATOM 1458 O O . VAL A 1 189 ? -11.908 2.328 -0.700 1.00 85.31 189 VAL A O 1
ATOM 1461 N N . SER A 1 190 ? -11.743 3.826 -2.376 1.00 79.88 190 SER A N 1
ATOM 1462 C CA . SER A 1 190 ? -12.439 3.040 -3.397 1.00 79.88 190 SER A CA 1
ATOM 1463 C C . SER A 1 190 ? -11.522 2.533 -4.521 1.00 79.88 190 SER A C 1
ATOM 1465 O O . SER A 1 190 ? -10.384 2.975 -4.682 1.00 79.88 190 SER A O 1
ATOM 1467 N N . ALA A 1 191 ? -12.054 1.612 -5.336 1.00 75.56 191 ALA A N 1
ATOM 1468 C CA . ALA A 1 191 ? -11.447 1.172 -6.602 1.00 75.56 191 ALA A CA 1
ATOM 1469 C C . ALA A 1 191 ? -11.139 2.337 -7.533 1.00 75.56 191 ALA A C 1
ATOM 1471 O O . ALA A 1 191 ? -10.116 2.382 -8.207 1.00 75.56 191 ALA A O 1
ATOM 1472 N N . GLU A 1 192 ? -12.089 3.258 -7.589 1.00 77.69 192 GLU A N 1
ATOM 1473 C CA . GLU A 1 192 ? -12.078 4.374 -8.507 1.00 77.69 192 GLU A CA 1
ATOM 1474 C C . GLU A 1 192 ? -11.001 5.380 -8.107 1.00 77.69 192 GLU A C 1
ATOM 1476 O O . GLU A 1 192 ? -10.264 5.859 -8.963 1.00 77.69 192 GLU A O 1
ATOM 1481 N N . ASP A 1 193 ? -10.814 5.609 -6.803 1.00 79.50 193 ASP A N 1
ATOM 1482 C CA . ASP A 1 193 ? -9.715 6.430 -6.293 1.00 79.50 193 ASP A CA 1
ATOM 1483 C C . ASP A 1 193 ? -8.348 5.831 -6.638 1.00 79.50 193 ASP A C 1
ATOM 1485 O O . ASP A 1 193 ? -7.437 6.559 -7.040 1.00 79.50 193 ASP A O 1
ATOM 1489 N N . VAL A 1 194 ? -8.201 4.507 -6.490 1.00 77.06 194 VAL A N 1
ATOM 1490 C CA . VAL A 1 194 ? -6.986 3.773 -6.880 1.00 77.06 194 VAL A CA 1
ATOM 1491 C C . VAL A 1 194 ? -6.721 3.977 -8.372 1.00 77.06 194 VAL A C 1
ATOM 1493 O O . VAL A 1 194 ? -5.668 4.507 -8.736 1.00 77.06 194 VAL A O 1
ATOM 1496 N N . ARG A 1 195 ? -7.707 3.666 -9.222 1.00 75.69 195 ARG A N 1
ATOM 1497 C CA . ARG A 1 195 ? -7.607 3.802 -10.681 1.00 75.69 195 ARG A CA 1
ATOM 1498 C C . ARG A 1 195 ? -7.302 5.221 -11.121 1.00 75.69 195 ARG A C 1
ATOM 1500 O O . ARG A 1 195 ? -6.447 5.416 -11.980 1.00 75.69 195 ARG A O 1
ATOM 1507 N N . ARG A 1 196 ? -7.950 6.227 -10.530 1.00 76.88 196 ARG A N 1
ATOM 1508 C CA . ARG A 1 196 ? -7.702 7.643 -10.839 1.00 76.88 196 ARG A CA 1
ATOM 1509 C C . ARG A 1 196 ? -6.266 8.036 -10.501 1.00 76.88 196 ARG A C 1
ATOM 1511 O O . ARG A 1 196 ? -5.583 8.629 -11.334 1.00 76.88 196 ARG A O 1
ATOM 1518 N N . ASN A 1 197 ? -5.797 7.675 -9.306 1.00 76.12 197 ASN A N 1
ATOM 1519 C CA . ASN A 1 197 ? -4.435 7.974 -8.862 1.00 76.12 197 ASN A CA 1
ATOM 1520 C C . ASN A 1 197 ? -3.384 7.303 -9.759 1.00 76.12 197 ASN A C 1
ATOM 1522 O O . ASN A 1 197 ? -2.344 7.892 -10.052 1.00 76.12 197 ASN A O 1
ATOM 1526 N N . ILE A 1 198 ? -3.661 6.080 -10.208 1.00 73.50 198 ILE A N 1
ATOM 1527 C CA . ILE A 1 198 ? -2.762 5.322 -11.080 1.00 73.50 198 ILE A CA 1
ATOM 1528 C C . ILE A 1 198 ? -2.815 5.840 -12.502 1.00 73.50 198 ILE A C 1
ATOM 1530 O O . ILE A 1 198 ? -1.769 5.983 -13.111 1.00 73.50 198 ILE A O 1
ATOM 1534 N N . SER A 1 199 ? -3.985 6.197 -13.020 1.00 71.56 199 SER A N 1
ATOM 1535 C CA . SER A 1 199 ? -4.129 6.777 -14.357 1.00 71.56 199 SER A CA 1
ATOM 1536 C C . SER A 1 199 ? -3.278 8.038 -14.522 1.00 71.56 199 SER A C 1
ATOM 1538 O O . SER A 1 199 ? -2.569 8.182 -15.517 1.00 71.56 199 SER A O 1
ATOM 1540 N N . GLN A 1 200 ? -3.277 8.921 -13.517 1.00 71.62 200 GLN A N 1
ATOM 1541 C CA . GLN A 1 200 ? -2.436 10.124 -13.506 1.00 71.62 200 GLN A CA 1
ATOM 1542 C C . GLN A 1 200 ? -0.938 9.784 -13.476 1.00 71.62 200 GLN A C 1
ATOM 1544 O O . GLN A 1 200 ? -0.147 10.364 -14.219 1.00 71.62 200 GLN A O 1
ATOM 1549 N N . MET A 1 201 ? -0.554 8.811 -12.649 1.00 71.06 201 MET A N 1
ATOM 1550 C CA . MET A 1 201 ? 0.827 8.336 -12.531 1.00 71.06 201 MET A CA 1
ATOM 1551 C C . MET A 1 201 ? 1.317 7.667 -13.822 1.00 71.06 201 MET A C 1
ATOM 1553 O O . MET A 1 201 ? 2.414 7.951 -14.295 1.00 71.06 201 MET A O 1
ATOM 1557 N N . VAL A 1 202 ? 0.496 6.798 -14.410 1.00 71.56 202 VAL A N 1
ATOM 1558 C CA . VAL A 1 202 ? 0.806 6.055 -15.630 1.00 71.56 202 VAL A CA 1
ATOM 1559 C C . VAL A 1 202 ? 0.953 7.017 -16.797 1.00 71.56 202 VAL A C 1
ATOM 1561 O O . VAL A 1 202 ? 1.929 6.905 -17.522 1.00 71.56 202 VAL A O 1
ATOM 1564 N N . ALA A 1 203 ? 0.090 8.025 -16.947 1.00 68.44 203 ALA A N 1
ATOM 1565 C CA . ALA A 1 203 ? 0.245 9.015 -18.014 1.00 68.44 203 ALA A CA 1
ATOM 1566 C C . ALA A 1 203 ? 1.617 9.725 -17.973 1.00 68.44 203 ALA A C 1
ATOM 1568 O O . ALA A 1 203 ? 2.308 9.792 -18.993 1.00 68.44 203 ALA A O 1
ATOM 1569 N N . GLY A 1 204 ? 2.045 10.193 -16.793 1.00 69.31 204 GLY A N 1
ATOM 1570 C CA . GLY A 1 204 ? 3.356 10.830 -16.609 1.00 69.31 204 GLY A CA 1
ATOM 1571 C C . GLY A 1 204 ? 4.526 9.864 -16.820 1.00 69.31 204 GLY A C 1
ATOM 1572 O O . GLY A 1 204 ? 5.502 10.193 -17.499 1.00 69.31 204 GLY A O 1
ATOM 1573 N N . PHE A 1 205 ? 4.397 8.640 -16.309 1.00 73.88 205 PHE A N 1
ATOM 1574 C CA . PHE A 1 205 ? 5.390 7.586 -16.479 1.00 73.88 205 PHE A CA 1
ATOM 1575 C C . PHE A 1 205 ? 5.574 7.191 -17.950 1.00 73.88 205 PHE A C 1
ATOM 1577 O O . PHE A 1 205 ? 6.701 7.142 -18.440 1.00 73.88 205 PHE A O 1
ATOM 1584 N N . LEU A 1 206 ? 4.476 6.963 -18.673 1.00 72.69 206 LEU A N 1
ATOM 1585 C CA . LEU A 1 206 ? 4.494 6.580 -20.082 1.00 72.69 206 LEU A CA 1
ATOM 1586 C C . LEU A 1 206 ? 5.156 7.653 -20.947 1.00 72.69 206 LEU A C 1
ATOM 1588 O O . LEU A 1 206 ? 5.974 7.322 -21.804 1.00 72.69 206 LEU A O 1
ATOM 1592 N N . ALA A 1 207 ? 4.854 8.931 -20.704 1.00 70.31 207 ALA A N 1
ATOM 1593 C CA . ALA A 1 207 ? 5.498 10.035 -21.408 1.00 70.31 207 ALA A CA 1
ATOM 1594 C C . ALA A 1 207 ? 7.017 10.057 -21.157 1.00 70.31 207 ALA A C 1
ATOM 1596 O O . ALA A 1 207 ? 7.802 10.159 -22.101 1.00 70.31 207 ALA A O 1
ATOM 1597 N N . ALA A 1 208 ? 7.442 9.888 -19.903 1.00 74.50 208 ALA A N 1
ATOM 1598 C CA . ALA A 1 208 ? 8.856 9.864 -19.544 1.00 74.50 208 ALA A CA 1
ATOM 1599 C C . ALA A 1 208 ? 9.601 8.663 -20.158 1.00 74.50 208 ALA A C 1
ATOM 1601 O O . ALA A 1 208 ? 10.700 8.825 -20.695 1.00 74.50 208 ALA A O 1
ATOM 1602 N N . VAL A 1 209 ? 8.990 7.473 -20.149 1.00 73.19 209 VAL A N 1
ATOM 1603 C CA . VAL A 1 209 ? 9.551 6.270 -20.782 1.00 73.19 209 VAL A CA 1
ATOM 1604 C C . VAL A 1 209 ? 9.641 6.436 -22.297 1.00 73.19 209 VAL A C 1
ATOM 1606 O O . VAL A 1 209 ? 10.671 6.093 -22.867 1.00 73.19 209 VAL A O 1
ATOM 1609 N N . ARG A 1 210 ? 8.635 7.021 -22.961 1.00 71.19 210 ARG A N 1
ATOM 1610 C CA . ARG A 1 210 ? 8.701 7.314 -24.406 1.00 71.19 210 ARG A CA 1
ATOM 1611 C C . ARG A 1 210 ? 9.838 8.260 -24.763 1.00 71.19 210 ARG A C 1
ATOM 1613 O O . ARG A 1 210 ? 10.554 8.011 -25.733 1.00 71.19 210 ARG A O 1
ATOM 1620 N N .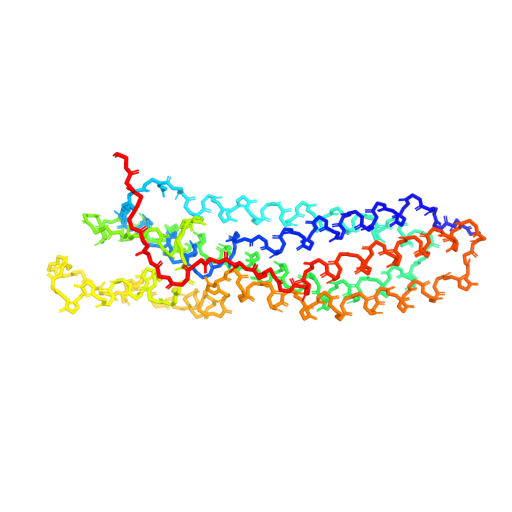 VAL A 1 211 ? 10.046 9.314 -23.974 1.00 71.56 211 VAL A N 1
ATOM 1621 C CA . VAL A 1 211 ? 11.172 10.241 -24.176 1.00 71.56 211 VAL A CA 1
ATOM 1622 C C . VAL A 1 211 ? 12.504 9.513 -23.990 1.00 71.56 211 VAL A C 1
ATOM 1624 O O . VAL A 1 211 ? 13.410 9.667 -24.809 1.00 71.56 211 VAL A O 1
ATOM 1627 N N . TRP A 1 212 ? 12.618 8.676 -22.958 1.00 75.62 212 TRP A N 1
ATOM 1628 C CA . TRP A 1 212 ? 13.810 7.861 -22.725 1.00 75.62 212 TRP A CA 1
ATOM 1629 C C . TRP A 1 212 ? 14.078 6.870 -23.871 1.00 75.62 212 TRP A C 1
ATOM 1631 O O . TRP A 1 212 ? 15.200 6.815 -24.378 1.00 75.62 212 TRP A O 1
ATOM 1641 N N . MET A 1 213 ? 13.051 6.157 -24.347 1.00 72.44 213 MET A N 1
ATOM 1642 C CA . MET A 1 213 ? 13.155 5.257 -25.502 1.00 72.44 213 MET A CA 1
ATOM 1643 C C . MET A 1 213 ? 13.561 6.020 -26.764 1.00 72.44 213 MET A C 1
ATOM 1645 O O . MET A 1 213 ? 14.478 5.597 -27.457 1.00 72.44 213 MET A O 1
ATOM 1649 N N . SER A 1 214 ? 12.971 7.190 -27.025 1.00 69.69 214 SER A N 1
ATOM 1650 C CA . SER A 1 214 ? 13.318 8.028 -28.184 1.00 69.69 214 SER A CA 1
ATOM 1651 C C . SER A 1 214 ? 14.783 8.468 -28.176 1.00 69.69 214 SER A C 1
ATOM 1653 O O . SER A 1 214 ? 15.448 8.465 -29.212 1.00 69.69 214 SER A O 1
ATOM 1655 N N . GLN A 1 215 ? 15.328 8.785 -26.999 1.00 69.44 215 GLN A N 1
ATOM 1656 C CA . GLN A 1 215 ? 16.754 9.082 -26.852 1.00 69.44 215 GLN A CA 1
ATOM 1657 C C . GLN A 1 215 ? 17.621 7.846 -27.133 1.00 69.44 215 GLN A C 1
ATOM 1659 O O . GLN A 1 215 ? 18.690 7.975 -27.733 1.00 69.44 215 GLN A O 1
ATOM 1664 N N . MET A 1 216 ? 17.151 6.650 -26.769 1.00 67.38 216 MET A N 1
ATOM 1665 C CA . MET A 1 216 ? 17.838 5.387 -27.049 1.00 67.38 216 MET A CA 1
ATOM 1666 C C . MET A 1 216 ? 17.761 4.944 -28.505 1.00 67.38 216 MET A C 1
ATOM 1668 O O . MET A 1 216 ? 18.748 4.421 -29.022 1.00 67.38 216 MET A O 1
ATOM 1672 N N . LEU A 1 217 ? 16.660 5.235 -29.201 1.00 66.94 217 LEU A N 1
ATOM 1673 C CA . LEU A 1 217 ? 16.488 4.932 -30.623 1.00 66.94 217 LEU A CA 1
ATOM 1674 C C . LEU A 1 217 ? 17.612 5.519 -31.481 1.00 66.94 217 LEU A C 1
ATOM 1676 O O . LEU A 1 217 ? 18.061 4.870 -32.426 1.00 66.94 217 LEU A O 1
ATOM 1680 N N . SER A 1 218 ? 18.119 6.704 -31.126 1.00 63.97 218 SER A N 1
ATOM 1681 C CA . SER A 1 218 ? 19.226 7.349 -31.844 1.00 63.97 218 SER A CA 1
ATOM 1682 C C . SER A 1 218 ? 20.516 6.512 -31.864 1.00 63.97 218 SER A C 1
ATOM 1684 O O . SER A 1 218 ? 21.274 6.589 -32.828 1.00 63.97 218 SER A O 1
ATOM 1686 N N . GLN A 1 219 ? 20.721 5.657 -30.857 1.00 62.25 219 GLN A N 1
ATOM 1687 C CA . GLN A 1 219 ? 21.911 4.815 -30.676 1.00 62.25 219 GLN A CA 1
ATOM 1688 C C . GLN A 1 219 ? 21.626 3.319 -30.902 1.00 62.25 219 GLN A C 1
ATOM 1690 O O . GLN A 1 219 ? 22.533 2.494 -30.822 1.00 62.25 219 GLN A O 1
ATOM 1695 N N . ALA A 1 220 ? 20.374 2.958 -31.191 1.00 63.09 220 ALA A N 1
ATOM 1696 C CA . ALA A 1 220 ? 19.926 1.577 -31.316 1.00 63.09 220 ALA A CA 1
ATOM 1697 C C . ALA A 1 220 ? 20.031 1.041 -32.753 1.00 63.09 220 ALA A C 1
ATOM 1699 O O . ALA A 1 220 ? 19.834 1.775 -33.730 1.00 63.09 220 ALA A O 1
ATOM 1700 N N . SER A 1 221 ? 20.271 -0.269 -32.875 1.00 63.38 221 SER A N 1
ATOM 1701 C CA . SER A 1 221 ? 20.216 -1.003 -34.146 1.00 63.38 221 SER A CA 1
ATOM 1702 C C . SER A 1 221 ? 18.795 -1.023 -34.728 1.00 63.38 221 SER A C 1
ATOM 1704 O O . SER A 1 221 ? 17.817 -0.886 -33.995 1.00 63.38 221 SER A O 1
ATOM 1706 N N . ALA A 1 222 ? 18.651 -1.238 -36.041 1.00 65.94 222 ALA A N 1
ATOM 1707 C CA . ALA A 1 222 ? 17.344 -1.253 -36.714 1.00 65.94 222 ALA A CA 1
ATOM 1708 C C . ALA A 1 222 ? 16.333 -2.238 -36.081 1.00 65.94 222 ALA A C 1
ATOM 1710 O O . ALA A 1 222 ? 15.164 -1.898 -35.917 1.00 65.94 222 ALA A O 1
ATOM 1711 N N . ALA A 1 223 ? 16.792 -3.417 -35.646 1.00 57.78 223 ALA A N 1
ATOM 1712 C CA . ALA A 1 223 ? 15.957 -4.405 -34.957 1.00 57.78 223 ALA A CA 1
ATOM 1713 C C . ALA A 1 223 ? 15.496 -3.930 -33.565 1.00 57.78 223 ALA A C 1
ATOM 1715 O O . ALA A 1 223 ? 14.332 -4.097 -33.207 1.00 57.78 223 ALA A O 1
ATOM 1716 N N . ALA A 1 224 ? 16.378 -3.277 -32.801 1.00 59.72 224 ALA A N 1
ATOM 1717 C CA . ALA A 1 224 ? 16.024 -2.687 -31.511 1.00 59.72 224 ALA A CA 1
ATOM 1718 C C . ALA A 1 224 ? 15.054 -1.502 -31.670 1.00 59.72 224 ALA A C 1
ATOM 1720 O O . ALA A 1 224 ? 14.182 -1.305 -30.826 1.00 59.72 224 ALA A O 1
ATOM 1721 N N . ARG A 1 225 ? 15.144 -0.750 -32.778 1.00 64.31 225 ARG A N 1
ATOM 1722 C CA . ARG A 1 225 ? 14.199 0.334 -33.087 1.00 64.31 225 ARG A CA 1
ATOM 1723 C C . ARG A 1 225 ? 12.777 -0.176 -33.322 1.00 64.31 225 ARG A C 1
ATOM 1725 O O . ARG A 1 225 ? 11.846 0.354 -32.727 1.00 64.31 225 ARG A O 1
ATOM 1732 N N . LEU A 1 226 ? 12.614 -1.227 -34.128 1.00 60.62 226 LEU A N 1
ATOM 1733 C CA . LEU A 1 226 ? 11.303 -1.846 -34.379 1.00 60.62 226 LEU A CA 1
ATOM 1734 C C . LEU A 1 226 ? 10.674 -2.418 -33.101 1.00 60.62 226 LEU A C 1
ATOM 1736 O O . LEU A 1 226 ? 9.466 -2.335 -32.903 1.00 60.62 226 LEU A O 1
ATOM 1740 N N . ALA A 1 227 ? 11.495 -2.948 -32.199 1.00 59.47 227 ALA A N 1
ATOM 1741 C CA . ALA A 1 227 ? 11.024 -3.465 -30.923 1.00 59.47 227 ALA A CA 1
ATOM 1742 C C . ALA A 1 227 ? 10.523 -2.385 -29.966 1.00 59.47 227 ALA A C 1
ATOM 1744 O O . ALA A 1 227 ? 9.502 -2.567 -29.311 1.00 59.47 227 ALA A O 1
ATOM 1745 N N . MET A 1 228 ? 11.241 -1.261 -29.889 1.00 64.31 228 MET A N 1
ATOM 1746 C CA . MET A 1 228 ? 10.842 -0.121 -29.065 1.00 64.31 228 MET A CA 1
ATOM 1747 C C . MET A 1 228 ? 9.508 0.476 -29.528 1.00 64.31 228 MET A C 1
ATOM 1749 O O . MET A 1 228 ? 8.728 0.904 -28.685 1.00 64.31 228 MET A O 1
ATOM 1753 N N . ILE A 1 229 ? 9.205 0.429 -30.831 1.00 64.75 229 ILE A N 1
ATOM 1754 C CA . ILE A 1 229 ? 7.889 0.814 -31.368 1.00 64.75 229 ILE A CA 1
ATOM 1755 C C . ILE A 1 229 ? 6.791 -0.135 -30.857 1.00 64.75 229 ILE A C 1
ATOM 1757 O O . ILE A 1 229 ? 5.777 0.326 -30.342 1.00 64.75 229 ILE A O 1
ATOM 1761 N N . GLY A 1 230 ? 7.006 -1.456 -30.897 1.00 59.25 230 GLY A N 1
ATOM 1762 C CA . GLY A 1 230 ? 6.041 -2.420 -30.341 1.00 59.25 230 GLY A CA 1
ATOM 1763 C C . GLY A 1 230 ? 5.847 -2.286 -28.821 1.00 59.25 230 GLY A C 1
ATOM 1764 O O . GLY A 1 230 ? 4.752 -2.491 -28.300 1.00 59.25 230 GLY A O 1
ATOM 1765 N N . ILE A 1 231 ? 6.896 -1.884 -28.098 1.00 62.50 231 ILE A N 1
ATOM 1766 C CA . ILE A 1 231 ? 6.825 -1.552 -26.667 1.00 62.50 231 ILE A CA 1
ATOM 1767 C C . ILE A 1 231 ? 6.000 -0.282 -26.446 1.00 62.50 231 ILE A C 1
ATOM 1769 O O . ILE A 1 231 ? 5.189 -0.229 -25.523 1.00 62.50 231 ILE A O 1
ATOM 1773 N N . GLU A 1 232 ? 6.173 0.734 -27.290 1.00 64.69 232 GLU A N 1
ATOM 1774 C CA . GLU A 1 232 ? 5.374 1.953 -27.238 1.00 64.69 232 GLU A CA 1
ATOM 1775 C C . GLU A 1 232 ? 3.883 1.659 -27.449 1.00 64.69 232 GLU A C 1
ATOM 1777 O O . GLU A 1 232 ? 3.064 2.137 -26.665 1.00 64.69 232 GLU A O 1
ATOM 1782 N N . GLU A 1 233 ? 3.526 0.809 -28.414 1.00 64.38 233 GLU A N 1
ATOM 1783 C CA . GLU A 1 233 ? 2.144 0.363 -28.640 1.00 64.38 233 GLU A CA 1
ATOM 1784 C C . GLU A 1 233 ? 1.564 -0.392 -27.434 1.00 64.38 233 GLU A C 1
ATOM 1786 O O . GLU A 1 233 ? 0.435 -0.123 -27.015 1.00 64.38 233 GLU A O 1
A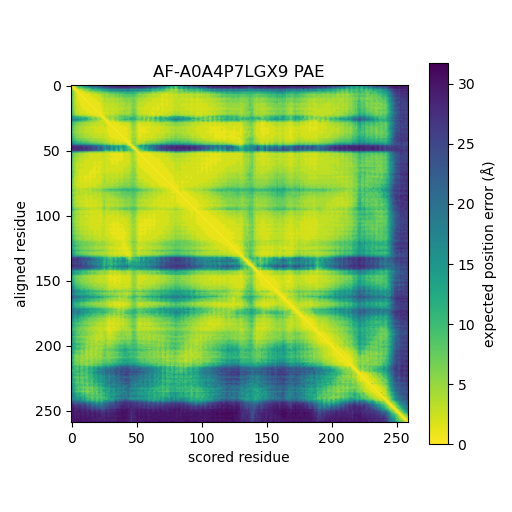TOM 1791 N N . ALA A 1 234 ? 2.339 -1.287 -26.814 1.00 62.69 234 ALA A N 1
ATOM 1792 C CA . ALA A 1 234 ? 1.915 -2.006 -25.613 1.00 62.69 234 ALA A CA 1
ATOM 1793 C C . ALA A 1 234 ? 1.683 -1.059 -24.421 1.00 62.69 234 ALA A C 1
ATOM 1795 O O . ALA A 1 234 ? 0.693 -1.184 -23.697 1.00 62.69 234 ALA A O 1
ATOM 1796 N N . LEU A 1 235 ? 2.555 -0.062 -24.253 1.00 65.06 235 LEU A N 1
ATOM 1797 C CA . LEU A 1 235 ? 2.419 0.985 -23.243 1.00 65.06 235 LEU A CA 1
ATOM 1798 C C . LEU A 1 235 ? 1.193 1.878 -23.499 1.00 65.06 235 LEU A C 1
ATOM 1800 O O . LEU A 1 235 ? 0.472 2.204 -22.555 1.00 65.06 235 LEU A O 1
ATOM 1804 N N . VAL A 1 236 ? 0.919 2.247 -24.758 1.00 66.25 236 VAL A N 1
ATOM 1805 C CA . VAL A 1 236 ? -0.317 2.951 -25.156 1.00 66.25 236 VAL A CA 1
ATOM 1806 C C . VAL A 1 236 ? -1.543 2.107 -24.801 1.00 66.25 236 VAL A C 1
ATOM 1808 O O . VAL A 1 236 ? -2.472 2.617 -24.179 1.00 66.25 236 VAL A O 1
ATOM 1811 N N . GLY A 1 237 ? -1.542 0.822 -25.168 1.00 63.81 237 GLY A N 1
ATOM 1812 C CA . GLY A 1 237 ? -2.650 -0.100 -24.916 1.00 63.81 237 GLY A CA 1
ATOM 1813 C C . GLY A 1 237 ? -2.906 -0.347 -23.428 1.00 63.81 237 GLY A C 1
ATOM 1814 O O . GLY A 1 237 ? -4.050 -0.489 -23.005 1.00 63.81 237 GLY A O 1
ATOM 1815 N N . PHE A 1 238 ? -1.861 -0.355 -22.604 1.00 65.19 238 PHE A N 1
ATOM 1816 C CA . PHE A 1 238 ? -2.009 -0.413 -21.152 1.00 65.19 238 PHE A CA 1
ATOM 1817 C C . PHE A 1 238 ? -2.567 0.897 -20.584 1.00 65.19 238 PHE A C 1
ATOM 1819 O O . PHE A 1 238 ? -3.521 0.882 -19.805 1.00 65.19 238 PHE A O 1
ATOM 1826 N N . GLY A 1 239 ? -2.023 2.037 -21.022 1.00 62.34 239 GLY A N 1
ATOM 1827 C CA . GLY A 1 239 ? -2.521 3.355 -20.635 1.00 62.34 239 GLY A CA 1
ATOM 1828 C C . GLY A 1 239 ? -3.999 3.538 -20.982 1.00 62.34 239 GLY A C 1
ATOM 1829 O O . GLY A 1 239 ? -4.762 4.030 -20.152 1.00 62.34 239 GLY A O 1
ATOM 1830 N N . SER A 1 240 ? -4.439 3.079 -22.157 1.00 63.75 240 SER A N 1
ATOM 1831 C CA . SER A 1 240 ? -5.848 3.147 -22.554 1.00 63.75 240 SER A CA 1
ATOM 1832 C C . SER A 1 240 ? -6.734 2.252 -21.686 1.00 63.75 240 SER A C 1
ATOM 1834 O O . SER A 1 240 ? -7.790 2.700 -21.249 1.00 63.75 240 SER A O 1
ATOM 1836 N N . ARG A 1 241 ? -6.300 1.035 -21.335 1.00 63.97 241 ARG A N 1
ATOM 1837 C CA . ARG A 1 241 ? -7.052 0.141 -20.430 1.00 63.97 241 ARG A CA 1
ATOM 1838 C C . ARG A 1 241 ? -7.256 0.728 -19.036 1.00 63.97 241 ARG A C 1
ATOM 1840 O O . ARG A 1 241 ? -8.315 0.528 -18.454 1.00 63.97 241 ARG A O 1
ATOM 1847 N N . LEU A 1 242 ? -6.263 1.443 -18.511 1.00 59.78 242 LEU A N 1
ATOM 1848 C CA . LEU A 1 242 ? -6.356 2.062 -17.188 1.00 59.78 242 LEU A CA 1
ATOM 1849 C C . LEU A 1 242 ? -7.160 3.366 -17.182 1.00 59.78 242 LEU A C 1
ATOM 1851 O O . LEU A 1 242 ? -7.807 3.676 -16.186 1.00 59.78 242 LEU A O 1
ATOM 1855 N N . THR A 1 243 ? -7.124 4.120 -18.283 1.00 53.50 243 THR A N 1
ATOM 1856 C CA . THR A 1 243 ? -7.778 5.437 -18.398 1.00 53.50 243 THR A CA 1
ATOM 1857 C C . THR A 1 243 ? -9.189 5.377 -18.983 1.00 53.50 243 THR A C 1
ATOM 1859 O O . THR A 1 243 ? -9.926 6.356 -18.882 1.00 53.50 243 THR A O 1
ATOM 1862 N N . THR A 1 244 ? -9.597 4.247 -19.570 1.00 49.34 244 THR A N 1
ATOM 1863 C CA . THR A 1 244 ? -10.961 4.074 -20.084 1.00 49.34 244 THR A CA 1
ATOM 1864 C C . THR A 1 244 ? -11.913 3.777 -18.920 1.00 49.34 244 THR A C 1
ATOM 1866 O O . THR A 1 244 ? -11.744 2.758 -18.244 1.00 49.34 244 THR A O 1
ATOM 1869 N N . PRO A 1 245 ? -12.933 4.617 -18.662 1.00 38.41 245 PRO A N 1
ATOM 1870 C CA . PRO A 1 245 ? -13.925 4.323 -17.638 1.00 38.41 245 PRO A CA 1
ATOM 1871 C C . PRO A 1 245 ? -14.678 3.036 -17.996 1.00 38.41 245 PRO A C 1
ATOM 1873 O O . PRO A 1 245 ? -15.272 2.923 -19.068 1.00 38.41 245 PRO A O 1
ATOM 1876 N N . VAL A 1 246 ? -14.681 2.058 -17.085 1.00 36.53 246 VAL A N 1
ATOM 1877 C CA . VAL A 1 246 ? -15.587 0.908 -17.183 1.00 36.53 246 VAL A CA 1
ATOM 1878 C C . VAL A 1 246 ? -16.984 1.415 -16.846 1.00 36.53 246 VAL A C 1
ATOM 1880 O O . VAL A 1 246 ? -17.321 1.588 -15.676 1.00 36.53 246 VAL A O 1
ATOM 1883 N N . ILE A 1 247 ? -17.796 1.678 -17.868 1.00 29.02 247 ILE A N 1
ATOM 1884 C CA . ILE A 1 247 ? -19.217 1.973 -17.689 1.00 29.02 247 ILE A CA 1
ATOM 1885 C C . ILE A 1 247 ? -19.894 0.665 -17.267 1.00 29.02 247 ILE A C 1
ATOM 1887 O O . ILE A 1 247 ? -20.198 -0.192 -18.095 1.00 29.02 247 ILE A O 1
ATOM 1891 N N . LEU A 1 248 ? -20.114 0.487 -15.964 1.00 30.28 248 LEU A N 1
ATOM 1892 C CA . LEU A 1 248 ? -21.021 -0.541 -15.464 1.00 30.28 248 LEU A CA 1
ATOM 1893 C C . LEU A 1 248 ? -22.449 -0.093 -15.788 1.00 30.28 248 LEU A C 1
ATOM 1895 O O . LEU A 1 248 ? -23.038 0.703 -15.060 1.00 30.28 248 LEU A O 1
ATOM 1899 N N . ILE A 1 249 ? -23.010 -0.593 -16.890 1.00 28.05 249 ILE A N 1
ATOM 1900 C CA . ILE A 1 249 ? -24.438 -0.439 -17.189 1.00 28.05 249 ILE A CA 1
ATOM 1901 C C . ILE A 1 249 ? -25.207 -1.388 -16.258 1.00 28.05 249 ILE A C 1
ATOM 1903 O O . ILE A 1 249 ? -25.563 -2.505 -16.625 1.00 28.05 249 ILE A O 1
ATOM 1907 N N . GLY A 1 250 ? -25.412 -0.963 -15.013 1.00 31.66 250 GLY A N 1
ATOM 1908 C CA . GLY A 1 250 ? -26.376 -1.566 -14.097 1.00 31.66 250 GLY A CA 1
ATOM 1909 C C . GLY A 1 250 ? -27.712 -0.844 -14.233 1.00 31.66 250 GLY A C 1
ATOM 1910 O O . GLY A 1 250 ? -27.748 0.385 -14.178 1.00 31.66 250 GLY A O 1
ATOM 1911 N N . LYS A 1 251 ? -28.813 -1.582 -14.426 1.00 32.22 251 LYS A N 1
ATOM 1912 C CA . LYS A 1 251 ? -30.166 -1.001 -14.404 1.00 32.22 251 LYS A CA 1
ATOM 1913 C C . LYS A 1 251 ? -30.345 -0.217 -13.086 1.00 32.22 251 LYS A C 1
ATOM 1915 O O . LYS A 1 251 ? -30.149 -0.810 -12.027 1.00 32.22 251 LYS A O 1
ATOM 1920 N N . PRO A 1 252 ? -30.704 1.081 -13.118 1.00 34.69 252 PRO A N 1
ATOM 1921 C CA . PRO A 1 252 ? -30.646 1.950 -11.938 1.00 34.69 252 PRO A CA 1
ATOM 1922 C C . PRO A 1 252 ? -31.733 1.692 -10.884 1.00 34.69 252 PRO A C 1
ATOM 1924 O O . PRO A 1 252 ? -31.734 2.351 -9.850 1.00 34.69 252 PRO A O 1
ATOM 1927 N N . TRP A 1 253 ? -32.636 0.735 -11.099 1.00 39.22 253 TRP A N 1
ATOM 1928 C CA . TRP A 1 253 ? -33.723 0.439 -10.171 1.00 39.22 253 TRP A CA 1
ATOM 1929 C C . TRP A 1 253 ? -33.951 -1.067 -10.116 1.00 39.22 253 TRP A C 1
ATOM 1931 O O . TRP A 1 253 ? -34.099 -1.719 -11.149 1.00 39.22 253 TRP A O 1
ATOM 1941 N N . GLY A 1 254 ? -33.906 -1.614 -8.900 1.00 41.47 254 GLY A N 1
ATOM 1942 C CA . GLY A 1 254 ? -34.124 -3.027 -8.639 1.00 41.47 254 GLY A CA 1
ATOM 1943 C C . GLY A 1 254 ? -35.539 -3.438 -9.020 1.00 41.47 254 GLY A C 1
ATOM 1944 O O . GLY A 1 254 ? -36.499 -3.031 -8.373 1.00 41.47 254 GLY A O 1
ATOM 1945 N N . GLU A 1 255 ? -35.655 -4.282 -10.036 1.00 33.94 255 GLU A N 1
ATOM 1946 C CA . GLU A 1 255 ? -36.808 -5.162 -10.169 1.00 33.94 255 GLU A CA 1
ATOM 1947 C C . GLU A 1 255 ? -36.469 -6.494 -9.483 1.00 33.94 255 GLU A C 1
ATOM 1949 O O . GLU A 1 255 ? -35.351 -6.999 -9.646 1.00 33.94 255 GLU A O 1
ATOM 1954 N N . PRO A 1 256 ?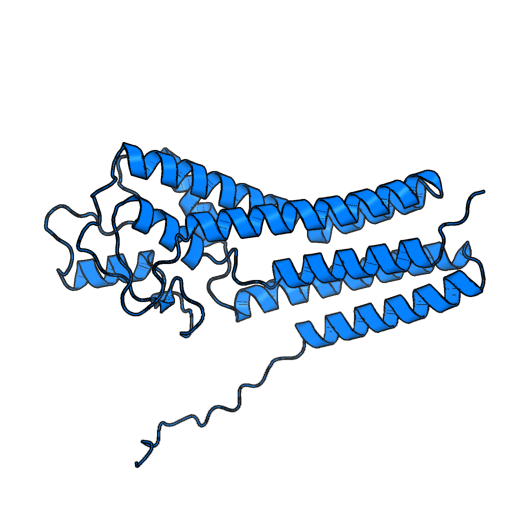 -37.384 -7.059 -8.678 1.00 37.28 256 PRO A N 1
ATOM 1955 C CA . PRO A 1 256 ? -37.161 -8.345 -8.041 1.00 37.28 256 PRO A CA 1
ATOM 1956 C C . PRO A 1 256 ? -37.109 -9.454 -9.098 1.00 37.28 256 PRO A C 1
ATOM 1958 O O . PRO A 1 256 ? -37.950 -9.521 -9.994 1.00 37.28 256 PRO A O 1
ATOM 1961 N N . ILE A 1 257 ? -36.128 -10.348 -8.966 1.00 36.94 257 ILE A N 1
ATOM 1962 C CA . ILE A 1 257 ? -36.063 -11.590 -9.738 1.00 36.94 257 ILE A CA 1
ATOM 1963 C C . ILE A 1 257 ? -37.220 -12.469 -9.252 1.00 36.94 257 ILE A C 1
ATOM 1965 O O . ILE A 1 257 ? -37.209 -12.925 -8.110 1.00 36.94 257 ILE A O 1
ATOM 1969 N N . GLN A 1 258 ? -38.230 -12.671 -10.098 1.00 37.19 258 GLN A N 1
ATOM 1970 C CA . GLN A 1 258 ? -39.208 -13.733 -9.891 1.00 37.19 258 GLN A CA 1
ATOM 1971 C C . GLN A 1 258 ? -38.555 -15.075 -10.240 1.00 37.19 258 GLN A C 1
ATOM 1973 O O . GLN A 1 258 ? -38.180 -15.303 -11.391 1.00 37.19 258 GLN A O 1
ATOM 1978 N N . SER A 1 259 ? -38.440 -15.952 -9.244 1.00 38.31 259 SER A N 1
ATOM 1979 C CA . SER A 1 259 ? -38.421 -17.409 -9.410 1.00 38.31 259 SER A CA 1
ATOM 19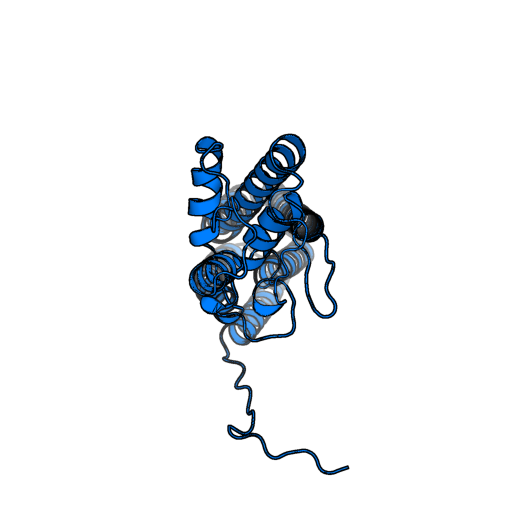80 C C . SER A 1 259 ? -38.999 -18.056 -8.162 1.00 38.31 259 SER A C 1
ATOM 1982 O O . SER A 1 259 ? -38.414 -17.793 -7.084 1.00 38.31 259 SER A O 1
#

Solvent-accessible surface area (backbone atoms only — not comparable to full-atom values): 14208 Å² total; per-residue (Å²): 128,63,72,81,54,61,63,59,55,50,53,40,50,52,32,48,50,55,41,53,54,53,66,61,42,79,58,71,25,25,20,37,56,44,42,23,42,39,44,28,12,34,36,43,65,56,88,84,63,90,62,62,36,53,58,50,31,52,53,41,43,52,51,50,54,52,32,53,48,51,39,52,51,46,43,51,58,38,31,77,48,35,52,69,62,24,50,54,48,51,53,53,42,38,76,56,45,48,53,54,53,48,52,52,42,51,52,46,54,45,47,52,53,46,28,56,49,31,48,73,75,42,37,62,70,34,36,98,41,75,44,60,43,32,18,62,50,95,84,47,85,40,43,74,73,29,19,52,59,44,43,34,45,52,32,48,79,68,65,68,52,61,91,91,53,72,60,52,78,63,62,86,91,46,67,83,51,50,60,49,53,60,56,40,71,73,37,38,64,31,73,63,49,37,38,52,56,45,36,58,40,46,54,55,42,53,53,53,50,51,53,54,48,56,62,44,44,80,79,46,54,74,71,44,40,58,48,52,52,56,49,50,52,52,52,50,54,48,52,48,64,57,63,50,79,82,79,77,88,63,79,95,64,91,72,82,84,86,128

Radius of gyration: 22.51 Å; Cα contacts (8 Å, |Δi|>4): 275; chains: 1; bounding box: 69×28×65 Å

Sequence (259 aa):
MPNVDIDTFRILLDRLLDLMEALDGFGWTQGKHEAALVEAQGAQWVKGGGGNHLQSLIEYRNRIVRLEGGVKGVVETIRVANPAASQRLKDILSANLFNRTNAIKAAIDQTETTVRSLRQTDPNRFVGVKFFEGGAGTNVGRTVSSLPSEQLKTMAIRSQLRQGVEPTLLPRTQPAAERTISLIRQMPVSAEDVRRNISQMVAGFLAAVRVWMSQMLSQASAAARLAMIGIEEALVGFGSRLTTPVILIGKPWGEPIQS

Organism: NCBI:txid96344

Secondary structure (DSSP, 8-state):
-PPPPHHHHHHHHHHHHHHHHHHHSGGG-HHHHHHHHHHTTT-EEESS----HHHHHHHHHHHHHHHHHHHHHHHHHHHHH-HHHHHHHHHHHIIIIIHHHHHHHHHHHHHHHHHHHHHHHSTTSSTT-EEEGGGTSSSS---GGGSHHHHHHHHHHTT-SPTT--SSSS-TT-GGGHHHHHHHTTS--SHHHHHHHHHHHHHHHHHHHHHHHHHHHTTS-HHHHHHHHHHHHHHHHHHHHHHS-------SS------

Foldseek 3Di:
DDDDDLVLVVLLLVLVLQLLVLLLDPLQALLLLLVLLVVLQAEAEPDDDPDNSLVSNVVSLVSNVVSVVSNVVSLVVVCVVPVVLSVLLVVLCVVQPVVVSVLSNVLSVLSNVSSVVCNVPRRHLQNPHYAYCLSHDDPDFFDPCRHQLNVLVVCVVVVVHDPPRDSGSDDPVCPVSVVSSVSSVVGHRGSVSSLVVSLVSLVSSLVSVLVSVVVVCVVDDPVSVVSVVVSNVVSVVSSCVSPPDPPPPDDPDDDDDDD

pLDDT: mean 77.54, std 16.14, range [28.05, 96.25]